Protein AF-A0A9E0WHS0-F1 (afdb_monomer_lite)

Radius of gyration: 28.03 Å; chains: 1; bounding box: 72×96×51 Å

Foldseek 3Di:
DDDDDDDDDDDDDDDDDDDDPDDPPPPPPPPPDPDPQDAVQDDDPLLVVLVVCVVVVVDADPVRANLNNLSSLLNHCLHLPCCSNPVRSLVNLLSCLVVVSDDLVSLVVLLVSLLCQLPDDDPVLGRNLVSLLSLLSSLLSCQVPNRDDPVSVVSNLVSLLVSLQPDPPPDAQDPRRGGNQNLLRSLSSLLSLLSHPSDDPVSLVSLVVSLCNVVPDPPDDDDRCSVVSSVNSVVSNVVVVD

Secondary structure (DSSP, 8-state):
----------PPP-------------------PPPP----SSSSHHHHHHHHHHHTTS---SSS-HHHHHHHHHTTTT-SSHHHIIIIIIHHHHHHHHTT-S-HHHHHHHHHHHHHHHHS--TTSSHHHHHHHHHHHHHHHHHHS----HHHHHHHHHHHHHHHHH------EETTTEE--HHHHHHHHHHHHHT-TTS-HHHHHHHHHHHHHHHT-SS----SSHHHHHHHHHHHHHHHT-

pLDDT: mean 87.89, std 18.86, range [35.16, 98.94]

Sequence (242 aa):
MRTLPKISTSSFACLPVLALLTGCAGLSSSHADPAPVADCLTPGPVQTRVLADKASGFTPTEARPAAQIARDLAGCLGARDPVIRDQVAYEGLTQLLRRQALTDNDMRALKDQFLIDLSGDDPDGVLRPFAALLLSEIIRADRVAPYLNDEDRNAILDAGIAYFKQLDDYRGFDPVDGWRHGIAHTADLFMQVSLNLAFDQKDHLKILDALALQITTTNHAYTHGEGERMARPVLFIARSGT

Structure (mmCIF, N/CA/C/O backbone):
data_AF-A0A9E0WHS0-F1
#
_entry.id   AF-A0A9E0WHS0-F1
#
loop_
_atom_site.group_PDB
_atom_site.id
_atom_site.type_symbol
_atom_site.label_atom_id
_atom_site.label_alt_id
_atom_site.label_comp_id
_atom_site.label_asym_id
_atom_site.label_entity_id
_atom_site.label_seq_id
_atom_site.pdbx_PDB_ins_code
_atom_site.Cartn_x
_atom_site.Cartn_y
_atom_site.Cartn_z
_atom_site.occupancy
_atom_site.B_iso_or_equiv
_atom_site.auth_seq_id
_atom_site.auth_comp_id
_atom_site.auth_asym_id
_atom_site.auth_atom_id
_atom_site.pdbx_PDB_model_num
ATOM 1 N N . MET A 1 1 ? 47.187 77.217 22.005 1.00 49.78 1 MET A N 1
ATOM 2 C CA . MET A 1 1 ? 48.348 77.586 21.165 1.00 49.78 1 MET A CA 1
ATOM 3 C C . MET A 1 1 ? 48.976 76.314 20.603 1.00 49.78 1 MET A C 1
ATOM 5 O O . MET A 1 1 ? 49.706 75.646 21.318 1.00 49.78 1 MET A O 1
ATOM 9 N N . ARG A 1 2 ? 48.635 75.939 19.367 1.00 42.69 2 ARG A N 1
ATOM 10 C CA . ARG A 1 2 ? 49.521 75.253 18.411 1.00 42.69 2 ARG A CA 1
ATOM 11 C C . ARG A 1 2 ? 48.800 75.180 17.067 1.00 42.69 2 ARG A C 1
ATOM 13 O O . ARG A 1 2 ? 47.641 74.801 16.975 1.00 42.69 2 ARG A O 1
ATOM 20 N N . THR A 1 3 ? 49.505 75.694 16.083 1.00 40.44 3 THR A N 1
ATOM 21 C CA . THR A 1 3 ? 49.132 76.052 14.720 1.00 40.44 3 THR A CA 1
ATOM 22 C C . THR A 1 3 ? 49.485 74.926 13.745 1.00 40.44 3 THR A C 1
ATOM 24 O O . THR A 1 3 ? 50.609 74.452 13.833 1.00 40.44 3 THR A O 1
ATOM 27 N N . LEU A 1 4 ? 48.551 74.618 12.822 1.00 43.69 4 LEU A N 1
ATOM 28 C CA . LEU A 1 4 ? 48.688 74.324 11.366 1.00 43.69 4 LEU A CA 1
ATOM 29 C C . LEU A 1 4 ? 49.669 73.205 10.896 1.00 43.69 4 LEU A C 1
ATOM 31 O O . LEU A 1 4 ? 50.727 73.052 11.492 1.00 43.69 4 LEU A O 1
ATOM 35 N N . PRO A 1 5 ? 49.386 72.450 9.797 1.00 52.88 5 PRO A N 1
ATOM 36 C CA . PRO A 1 5 ? 49.155 73.038 8.471 1.00 52.88 5 PRO A CA 1
ATOM 37 C C . PRO A 1 5 ? 48.119 72.378 7.537 1.00 52.88 5 PRO A C 1
ATOM 39 O O . PRO A 1 5 ? 47.502 71.355 7.812 1.00 52.88 5 PRO A O 1
ATOM 42 N N . LYS A 1 6 ? 47.937 73.097 6.422 1.00 42.78 6 LYS A N 1
ATOM 43 C CA . LYS A 1 6 ? 47.020 72.927 5.294 1.00 42.78 6 LYS A CA 1
ATOM 44 C C . LYS A 1 6 ? 47.502 71.883 4.269 1.00 42.78 6 LYS A C 1
ATOM 46 O O . LYS A 1 6 ? 48.678 71.857 3.937 1.00 42.78 6 LYS A O 1
ATOM 51 N N . ILE A 1 7 ? 46.519 71.146 3.742 1.00 47.56 7 ILE A N 1
ATOM 52 C CA . ILE A 1 7 ? 46.174 70.871 2.328 1.00 47.56 7 ILE A CA 1
ATOM 53 C C . ILE A 1 7 ? 47.320 70.540 1.351 1.00 47.56 7 ILE A C 1
ATOM 55 O O . ILE A 1 7 ? 48.124 71.400 1.006 1.00 47.56 7 ILE A O 1
ATOM 59 N N . SER A 1 8 ? 47.234 69.346 0.751 1.00 45.53 8 SER A N 1
ATOM 60 C CA . SER A 1 8 ? 47.700 69.079 -0.614 1.00 45.53 8 SER A CA 1
ATOM 61 C C . SER A 1 8 ? 46.547 68.500 -1.436 1.00 45.53 8 SER A C 1
ATOM 63 O O . SER A 1 8 ? 45.838 67.595 -0.999 1.00 45.53 8 SER A O 1
ATOM 65 N N . THR A 1 9 ? 46.335 69.097 -2.602 1.00 52.69 9 THR A N 1
ATOM 66 C CA . THR A 1 9 ? 45.332 68.778 -3.618 1.00 52.69 9 THR A CA 1
ATOM 67 C C . THR A 1 9 ? 45.744 67.559 -4.436 1.00 52.69 9 THR A C 1
ATOM 69 O O . THR A 1 9 ? 46.897 67.458 -4.851 1.00 52.69 9 THR A O 1
ATOM 72 N N . SER A 1 10 ? 44.804 66.681 -4.776 1.00 43.91 10 SER A N 1
ATOM 73 C CA . SER A 1 10 ? 44.981 65.739 -5.885 1.00 43.91 10 SER A CA 1
ATOM 74 C C . SER A 1 10 ? 43.652 65.522 -6.596 1.00 43.91 10 SER A C 1
ATOM 76 O O . SER A 1 10 ? 42.697 64.994 -6.032 1.00 43.91 10 SER A O 1
ATOM 78 N N . SER A 1 11 ? 43.613 66.008 -7.834 1.00 49.16 11 SER A N 1
ATOM 79 C CA . SER A 1 11 ? 42.559 65.803 -8.818 1.00 49.16 11 SER A CA 1
ATOM 80 C C . SER A 1 11 ? 42.367 64.313 -9.088 1.00 49.16 11 SER A C 1
ATOM 82 O O . SER A 1 11 ? 43.313 63.642 -9.493 1.00 49.16 11 SER A O 1
ATOM 84 N N . PHE A 1 12 ? 41.144 63.810 -8.927 1.00 45.81 12 PHE A N 1
ATOM 85 C CA . PHE A 1 12 ? 40.752 62.519 -9.483 1.00 45.81 12 PHE A CA 1
ATOM 86 C C . PHE A 1 12 ? 40.046 62.735 -10.817 1.00 45.81 12 PHE A C 1
ATOM 88 O O . PHE A 1 12 ? 39.058 63.461 -10.919 1.00 45.81 12 PHE A O 1
ATOM 95 N N . ALA A 1 13 ? 40.628 62.124 -11.845 1.00 45.81 13 ALA A N 1
ATOM 96 C CA . ALA A 1 13 ? 40.122 62.087 -13.199 1.00 45.81 13 ALA A CA 1
ATOM 97 C C . ALA A 1 13 ? 38.798 61.313 -13.270 1.00 45.81 13 ALA A C 1
ATOM 99 O O . ALA A 1 13 ? 38.628 60.261 -12.657 1.00 45.81 13 ALA A O 1
ATOM 100 N N . CYS A 1 14 ? 37.879 61.862 -14.057 1.00 42.28 14 CYS A N 1
ATOM 101 C CA . CYS A 1 14 ? 36.611 61.268 -14.442 1.00 42.28 14 CYS A CA 1
ATOM 102 C C . CYS A 1 14 ? 36.874 60.079 -15.387 1.00 42.28 14 CYS A C 1
ATOM 104 O O . CYS A 1 14 ? 37.378 60.282 -16.492 1.00 42.28 14 CYS A O 1
ATOM 106 N N . LEU A 1 15 ? 36.552 58.853 -14.962 1.00 42.50 15 LEU A N 1
ATOM 107 C CA . LEU A 1 15 ? 36.389 57.701 -15.855 1.00 42.50 15 LEU A CA 1
ATOM 108 C C . LEU A 1 15 ? 34.887 57.420 -16.027 1.00 42.50 15 LEU A C 1
ATOM 110 O O . LEU A 1 15 ? 34.164 57.398 -15.028 1.00 42.50 15 LEU A O 1
ATOM 114 N N . PRO A 1 16 ? 34.398 57.181 -17.256 1.00 46.38 16 PRO A N 1
ATOM 115 C CA . PRO A 1 16 ? 33.000 56.857 -17.484 1.00 46.38 16 PRO A CA 1
ATOM 116 C C . PRO A 1 16 ? 32.722 55.421 -17.023 1.00 46.38 16 PRO A C 1
ATOM 118 O O . PRO A 1 16 ? 33.322 54.464 -17.514 1.00 46.38 16 PRO A O 1
ATOM 121 N N . VAL A 1 17 ? 31.801 55.269 -16.071 1.00 44.62 17 VAL A N 1
ATOM 122 C CA . VAL A 1 17 ? 31.258 53.967 -15.671 1.00 44.62 17 VAL A CA 1
ATOM 123 C C . VAL A 1 17 ? 30.303 53.502 -16.767 1.00 44.62 17 VAL A C 1
ATOM 125 O O . VAL A 1 17 ? 29.227 54.064 -16.962 1.00 44.62 17 VAL A O 1
ATOM 128 N N . LEU A 1 18 ? 30.728 52.481 -17.507 1.00 44.94 18 LEU A N 1
ATOM 129 C CA . LEU A 1 18 ? 29.920 51.757 -18.477 1.00 44.94 18 LEU A CA 1
ATOM 130 C C . LEU A 1 18 ? 28.871 50.933 -17.710 1.00 44.94 18 LEU A C 1
ATOM 132 O O . LEU A 1 18 ? 29.207 49.966 -17.028 1.00 44.94 18 LEU A O 1
ATOM 136 N N . ALA A 1 19 ? 27.605 51.343 -17.778 1.00 45.91 19 ALA A N 1
ATOM 137 C CA . ALA A 1 19 ? 26.490 50.630 -17.165 1.00 45.91 19 ALA A CA 1
ATOM 138 C C . ALA A 1 19 ? 26.233 49.306 -17.907 1.00 45.91 19 ALA A C 1
ATOM 140 O O . ALA A 1 19 ? 25.617 49.278 -18.971 1.00 45.91 19 ALA A O 1
ATOM 141 N N . LEU A 1 20 ? 26.713 48.198 -17.340 1.00 43.66 20 LEU A N 1
ATOM 142 C CA . LEU A 1 20 ? 26.318 46.846 -17.729 1.00 43.66 20 LEU A CA 1
ATOM 143 C C . LEU A 1 20 ? 24.930 46.556 -17.145 1.00 43.66 20 LEU A C 1
ATOM 145 O O . LEU A 1 20 ? 24.792 46.217 -15.970 1.00 43.66 20 LEU A O 1
ATOM 149 N N . LEU A 1 21 ? 23.898 46.697 -17.980 1.00 47.66 21 LEU A N 1
ATOM 150 C CA . LEU A 1 21 ? 22.564 46.145 -17.743 1.00 47.66 21 LEU A CA 1
ATOM 151 C C . LEU A 1 21 ? 22.671 44.614 -17.709 1.00 47.66 21 LEU A C 1
ATOM 153 O O . LEU A 1 21 ? 22.606 43.939 -18.735 1.00 47.66 21 LEU A O 1
ATOM 157 N N . THR A 1 22 ? 22.876 44.065 -16.517 1.00 53.62 22 THR A N 1
ATOM 158 C CA . THR A 1 22 ? 22.736 42.635 -16.249 1.00 53.62 22 THR A CA 1
ATOM 159 C C . THR A 1 22 ? 21.246 42.324 -16.168 1.00 53.62 22 THR A C 1
ATOM 161 O O . THR A 1 22 ? 20.572 42.633 -15.189 1.00 53.62 22 THR A O 1
ATOM 164 N N . GLY A 1 23 ? 20.705 41.759 -17.247 1.00 44.62 23 GLY A N 1
ATOM 165 C CA . GLY A 1 23 ? 19.365 41.189 -17.243 1.00 44.62 23 GLY A CA 1
ATOM 166 C C . GLY A 1 23 ? 19.327 39.991 -16.300 1.00 44.62 23 GLY A C 1
ATOM 167 O O . GLY A 1 23 ? 19.969 38.976 -16.562 1.00 44.62 23 GLY A O 1
ATOM 168 N N . CYS A 1 24 ? 18.574 40.099 -15.207 1.00 45.62 24 CYS A N 1
ATOM 169 C CA . CYS A 1 24 ? 18.165 38.941 -14.424 1.00 45.62 24 CYS A CA 1
ATOM 170 C C . CYS A 1 24 ? 17.236 38.086 -15.293 1.00 45.62 24 CYS A C 1
ATOM 172 O O . CYS A 1 24 ? 16.036 38.344 -15.377 1.00 45.62 24 CYS A O 1
ATOM 174 N N . ALA A 1 25 ? 17.793 37.076 -15.960 1.00 46.88 25 ALA A N 1
ATOM 175 C CA . ALA A 1 25 ? 17.009 35.970 -16.478 1.00 46.88 25 ALA A CA 1
ATOM 176 C C . ALA A 1 25 ? 16.414 35.239 -15.268 1.00 46.88 25 ALA A C 1
ATOM 178 O O . ALA A 1 25 ? 17.114 34.522 -14.553 1.00 46.88 25 ALA A O 1
ATOM 179 N N . GLY A 1 26 ? 15.132 35.483 -14.998 1.00 42.91 26 GLY A N 1
ATOM 180 C CA . GLY A 1 26 ? 14.371 34.689 -14.048 1.00 42.91 26 GLY A CA 1
ATOM 181 C C . GLY A 1 26 ? 14.399 33.238 -14.511 1.00 42.91 26 GLY A C 1
ATOM 182 O O . GLY A 1 26 ? 13.828 32.907 -15.550 1.00 42.91 26 GLY A O 1
ATOM 183 N N . LEU A 1 27 ? 15.089 32.386 -13.754 1.00 42.81 27 LEU A N 1
ATOM 184 C CA . LEU A 1 27 ? 14.946 30.940 -13.842 1.00 42.81 27 LEU A CA 1
ATOM 185 C C . LEU A 1 27 ? 13.491 30.630 -13.498 1.00 42.81 27 LEU A C 1
ATOM 187 O O . LEU A 1 27 ? 13.103 30.560 -12.335 1.00 42.81 27 LEU A O 1
ATOM 191 N N . SER A 1 28 ? 12.668 30.524 -14.537 1.00 42.78 28 SER A N 1
ATOM 192 C CA . SER A 1 28 ? 11.340 29.950 -14.423 1.00 42.78 28 SER A CA 1
ATOM 193 C C . SER A 1 28 ? 11.555 28.474 -14.138 1.00 42.78 28 SER A C 1
ATOM 195 O O . SER A 1 28 ? 11.875 27.704 -15.041 1.00 42.78 28 SER A O 1
ATOM 197 N N . SER A 1 29 ? 11.457 28.095 -12.867 1.00 43.88 29 SER A N 1
ATOM 198 C CA . SER A 1 29 ? 11.344 26.702 -12.463 1.00 43.88 29 SER A CA 1
ATOM 199 C C . SER A 1 29 ? 10.082 26.151 -13.113 1.00 43.88 29 SER A C 1
ATOM 201 O O . SER A 1 29 ? 8.977 26.354 -12.604 1.00 43.88 29 SER A O 1
ATOM 203 N N . SER A 1 30 ? 10.234 25.498 -14.266 1.00 45.53 30 SER A N 1
ATOM 204 C CA . SER A 1 30 ? 9.186 24.659 -14.822 1.00 45.53 30 SER A CA 1
ATOM 205 C C . SER A 1 30 ? 8.940 23.557 -13.800 1.00 45.53 30 SER A C 1
ATOM 207 O O . SER A 1 30 ? 9.708 22.597 -13.714 1.00 45.53 30 SER A O 1
ATOM 209 N N . HIS A 1 31 ? 7.908 23.726 -12.980 1.00 46.53 31 HIS A N 1
ATOM 210 C CA . HIS A 1 31 ? 7.286 22.597 -12.319 1.00 46.53 31 HIS A CA 1
ATOM 211 C C . HIS A 1 31 ? 6.727 21.774 -13.471 1.00 46.53 31 HIS A C 1
ATOM 213 O O . HIS A 1 31 ? 5.749 22.168 -14.098 1.00 46.53 31 HIS A O 1
ATOM 219 N N . ALA A 1 32 ? 7.460 20.732 -13.861 1.00 42.69 32 ALA A N 1
ATOM 220 C CA . ALA A 1 32 ? 6.933 19.759 -14.789 1.00 42.69 32 ALA A CA 1
ATOM 221 C C . ALA A 1 32 ? 5.681 19.195 -14.122 1.00 42.69 32 ALA A C 1
ATOM 223 O O . ALA A 1 32 ? 5.779 18.612 -13.040 1.00 42.69 32 ALA A O 1
ATOM 224 N N . ASP A 1 33 ? 4.522 19.428 -14.734 1.00 35.16 33 ASP A N 1
ATOM 225 C CA . ASP A 1 33 ? 3.298 18.742 -14.349 1.00 35.16 33 ASP A CA 1
ATOM 226 C C . ASP A 1 33 ? 3.602 17.238 -14.280 1.00 35.16 33 ASP A C 1
ATOM 228 O O . ASP A 1 33 ? 4.333 16.726 -15.145 1.00 35.16 33 ASP A O 1
ATOM 232 N N . PRO A 1 34 ? 3.111 16.515 -13.257 1.00 43.25 34 PRO A N 1
ATOM 233 C CA . PRO A 1 34 ? 3.296 15.077 -13.208 1.00 43.25 34 PRO A CA 1
ATOM 234 C C . PRO A 1 34 ? 2.709 14.503 -14.496 1.00 43.25 34 PRO A C 1
ATOM 236 O O . PRO A 1 34 ? 1.530 14.690 -14.799 1.00 43.25 34 PRO A O 1
ATOM 239 N N . ALA A 1 35 ? 3.566 13.862 -15.295 1.00 43.03 35 ALA A N 1
ATOM 240 C CA . ALA A 1 35 ? 3.132 13.161 -16.490 1.00 43.03 35 ALA A CA 1
ATOM 241 C C . ALA A 1 35 ? 1.961 12.239 -16.111 1.00 43.03 35 ALA A C 1
ATOM 243 O O . ALA A 1 35 ? 2.020 11.631 -15.036 1.00 43.03 35 ALA A O 1
ATOM 244 N N . PRO A 1 36 ? 0.912 12.139 -16.950 1.00 48.75 36 PRO A N 1
ATOM 245 C CA . PRO A 1 36 ? -0.221 11.275 -16.657 1.00 48.75 36 PRO A CA 1
ATOM 246 C C . PRO A 1 36 ? 0.288 9.878 -16.309 1.00 48.75 36 PRO A C 1
ATOM 248 O O . PRO A 1 36 ? 1.185 9.360 -16.984 1.00 48.75 36 PRO A O 1
ATOM 251 N N . VAL A 1 37 ? -0.249 9.310 -15.226 1.00 53.16 37 VAL A N 1
ATOM 252 C CA . VAL A 1 37 ? 0.107 7.970 -14.759 1.00 53.16 37 VAL A CA 1
ATOM 253 C C . VAL A 1 37 ? -0.142 7.023 -15.923 1.00 53.16 37 VAL A C 1
ATOM 255 O O . VAL A 1 37 ? -1.266 6.875 -16.392 1.00 53.16 37 VAL A O 1
ATOM 258 N N . ALA A 1 38 ? 0.934 6.473 -16.472 1.00 59.31 38 ALA A N 1
ATOM 259 C CA . ALA A 1 38 ? 0.838 5.603 -17.623 1.00 59.31 38 ALA A CA 1
ATOM 260 C C . ALA A 1 38 ? 0.247 4.276 -17.134 1.00 59.31 38 ALA A C 1
ATOM 262 O O . ALA A 1 38 ? 0.890 3.598 -16.337 1.00 59.31 38 ALA A O 1
ATOM 263 N N . ASP A 1 39 ? -0.974 3.934 -17.548 1.00 68.06 39 ASP A N 1
ATOM 264 C CA . ASP A 1 39 ? -1.661 2.758 -17.016 1.00 68.06 39 ASP A CA 1
ATOM 265 C C . ASP A 1 39 ? -1.352 1.471 -17.807 1.00 68.06 39 ASP A C 1
ATOM 267 O O . ASP A 1 39 ? -1.017 1.500 -18.996 1.00 68.06 39 ASP A O 1
ATOM 271 N N . CYS A 1 40 ? -1.419 0.322 -17.128 1.00 83.44 40 CYS A N 1
ATOM 272 C CA . CYS A 1 40 ? -1.403 -1.002 -17.768 1.00 83.44 40 CYS A CA 1
ATOM 273 C C . CYS A 1 40 ? -2.812 -1.610 -17.871 1.00 83.44 40 CYS A C 1
ATOM 275 O O . CYS A 1 40 ? -2.956 -2.836 -17.813 1.00 83.44 40 CYS A O 1
ATOM 277 N N . LEU A 1 41 ? -3.867 -0.799 -18.014 1.00 76.69 41 LEU A N 1
ATOM 278 C CA . LEU A 1 41 ? -5.220 -1.347 -18.183 1.00 76.69 41 LEU A CA 1
ATOM 279 C C . LEU A 1 41 ? -5.374 -2.057 -19.534 1.00 76.69 41 LEU A C 1
ATOM 281 O O . LEU A 1 41 ? -6.213 -2.945 -19.683 1.00 76.69 41 LEU A O 1
ATOM 285 N N . THR A 1 42 ? -4.532 -1.705 -20.510 1.00 79.69 42 THR A N 1
ATOM 286 C CA . THR A 1 42 ? -4.459 -2.368 -21.816 1.00 79.69 42 THR A CA 1
ATOM 287 C C . THR A 1 42 ? -3.011 -2.675 -22.218 1.00 79.69 42 THR A C 1
ATOM 289 O O . THR A 1 42 ? -2.084 -1.992 -21.766 1.00 79.69 42 THR A O 1
ATOM 292 N N . PRO A 1 43 ? -2.774 -3.693 -23.072 1.00 83.62 43 PRO A N 1
ATOM 293 C CA . PRO A 1 43 ? -1.444 -3.953 -23.602 1.00 83.62 43 PRO A CA 1
ATOM 294 C C . PRO A 1 43 ? -0.874 -2.757 -24.363 1.00 83.62 43 PRO A C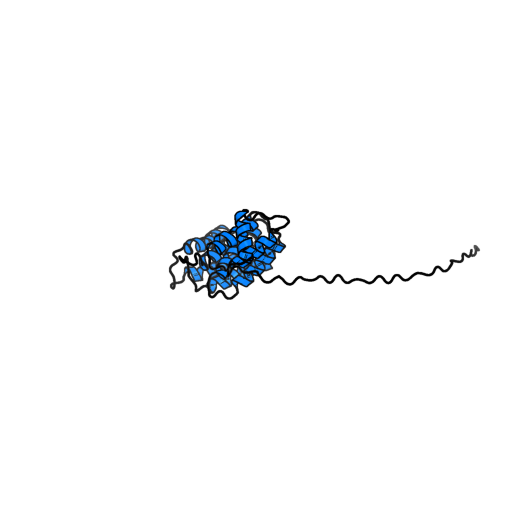 1
ATOM 296 O O . PRO A 1 43 ? -1.525 -2.188 -25.238 1.00 83.62 43 PRO A O 1
ATOM 299 N N . GLY A 1 44 ? 0.373 -2.397 -24.062 1.00 87.69 44 GLY A N 1
ATOM 300 C CA . GLY A 1 44 ? 0.995 -1.220 -24.654 1.00 87.69 44 GLY A CA 1
ATOM 301 C C . GLY A 1 44 ? 2.466 -1.028 -24.285 1.00 87.69 44 GLY A C 1
ATOM 302 O O . GLY A 1 44 ? 3.101 -1.912 -23.694 1.00 87.69 44 GLY A O 1
ATOM 303 N N . PRO A 1 45 ? 3.037 0.143 -24.625 1.00 89.19 45 PRO A N 1
ATOM 304 C CA . PRO A 1 45 ? 4.445 0.434 -24.375 1.00 89.19 45 PRO A CA 1
ATOM 305 C C . PRO A 1 45 ? 4.825 0.364 -22.892 1.00 89.19 45 PRO A C 1
ATOM 307 O O . PRO A 1 45 ? 5.931 -0.064 -22.579 1.00 89.19 45 PRO A O 1
ATOM 310 N N . VAL A 1 46 ? 3.924 0.761 -21.984 1.00 90.12 46 VAL A N 1
ATOM 311 C CA . VAL A 1 46 ? 4.147 0.678 -20.528 1.00 90.12 46 VAL A CA 1
ATOM 312 C C . VAL A 1 46 ? 4.280 -0.779 -20.102 1.00 90.12 46 VAL A C 1
ATOM 314 O O . VAL A 1 46 ? 5.306 -1.152 -19.540 1.00 90.12 46 VAL A O 1
ATOM 317 N N . GLN A 1 47 ? 3.306 -1.617 -20.473 1.00 91.81 47 GLN A N 1
ATOM 318 C CA . GLN A 1 47 ? 3.316 -3.050 -20.177 1.00 91.81 47 GLN A CA 1
ATOM 319 C C . GLN A 1 47 ? 4.592 -3.731 -20.702 1.00 91.81 47 GLN A C 1
ATOM 321 O O . GLN A 1 47 ? 5.224 -4.515 -19.999 1.00 91.81 47 GLN A O 1
ATOM 326 N N . THR A 1 48 ? 5.024 -3.373 -21.915 1.00 94.12 48 THR A N 1
ATOM 327 C CA . THR A 1 48 ? 6.269 -3.892 -22.508 1.00 94.12 48 THR A CA 1
ATOM 328 C C . THR A 1 48 ? 7.496 -3.516 -21.672 1.00 94.12 48 THR A C 1
ATOM 330 O O . THR A 1 48 ? 8.357 -4.363 -21.432 1.00 94.12 48 THR A O 1
ATOM 333 N N . ARG A 1 49 ? 7.575 -2.264 -21.196 1.00 95.12 49 ARG A N 1
ATOM 334 C CA . ARG A 1 49 ? 8.681 -1.811 -20.338 1.00 95.12 49 ARG A CA 1
ATOM 335 C C . ARG A 1 49 ? 8.697 -2.540 -19.000 1.00 95.12 49 ARG A C 1
ATOM 337 O O . ARG A 1 49 ? 9.743 -3.058 -18.636 1.00 95.12 49 ARG A O 1
ATOM 344 N N . VAL A 1 50 ? 7.564 -2.644 -18.305 1.00 96.50 50 VAL A N 1
ATOM 345 C CA . VAL A 1 50 ? 7.530 -3.290 -16.979 1.00 96.50 50 VAL A CA 1
ATOM 346 C C . VAL A 1 50 ? 7.809 -4.795 -17.049 1.00 96.50 50 VAL A C 1
ATOM 348 O O . VAL A 1 50 ? 8.420 -5.356 -16.142 1.00 96.50 50 VAL A O 1
ATOM 351 N N . LEU A 1 51 ? 7.449 -5.455 -18.155 1.00 97.19 51 LEU A N 1
ATOM 352 C CA . LEU A 1 51 ? 7.840 -6.844 -18.413 1.00 97.19 51 LEU A CA 1
ATOM 353 C C . LEU A 1 51 ? 9.353 -6.983 -18.640 1.00 97.19 51 LEU A C 1
ATOM 355 O O . LEU A 1 51 ? 9.962 -7.928 -18.137 1.00 97.19 51 LEU A O 1
ATOM 359 N N . ALA A 1 52 ? 9.978 -6.036 -19.345 1.00 97.50 52 ALA A N 1
ATOM 360 C CA . ALA A 1 52 ? 11.434 -5.985 -19.475 1.00 97.50 52 ALA A CA 1
ATOM 361 C C . ALA A 1 52 ? 12.119 -5.674 -18.129 1.00 97.50 52 ALA A C 1
ATOM 363 O O . ALA A 1 52 ? 13.138 -6.288 -17.796 1.00 97.50 52 ALA A O 1
ATOM 364 N N . ASP A 1 53 ? 11.527 -4.794 -17.314 1.00 98.00 53 ASP A N 1
ATOM 365 C CA . ASP A 1 53 ? 11.997 -4.516 -15.956 1.00 98.00 53 ASP A CA 1
ATOM 366 C C . ASP A 1 53 ? 11.948 -5.804 -15.110 1.00 98.00 53 ASP A C 1
ATOM 368 O O . ASP A 1 53 ? 12.948 -6.151 -14.482 1.00 98.00 53 ASP A O 1
ATOM 372 N N . LYS A 1 54 ? 10.867 -6.598 -15.179 1.00 98.25 54 LYS A N 1
ATOM 373 C CA . LYS A 1 54 ? 10.797 -7.923 -14.529 1.00 98.25 54 LYS A CA 1
ATOM 374 C C . LYS A 1 54 ? 11.876 -8.881 -15.034 1.00 98.25 54 LYS A C 1
ATOM 376 O O . LYS A 1 54 ? 12.554 -9.513 -14.226 1.00 98.25 54 LYS A O 1
ATOM 381 N N . ALA A 1 55 ? 12.067 -8.980 -16.350 1.00 98.12 55 ALA A N 1
ATOM 382 C CA . ALA A 1 55 ? 13.076 -9.861 -16.945 1.00 98.12 55 ALA A CA 1
ATOM 383 C C . ALA A 1 55 ? 14.513 -9.514 -16.507 1.00 98.12 55 ALA A C 1
ATOM 385 O O . ALA A 1 55 ? 15.371 -10.393 -16.461 1.00 98.12 55 ALA A O 1
ATOM 386 N N . SER A 1 56 ? 14.769 -8.254 -16.143 1.00 97.38 56 SER A N 1
ATOM 387 C CA . SER A 1 56 ? 16.057 -7.790 -15.602 1.00 97.38 56 SER A CA 1
ATOM 388 C C . SER A 1 56 ? 16.154 -7.836 -14.065 1.00 97.38 56 SER A C 1
ATOM 390 O O . SER A 1 56 ? 17.121 -7.328 -1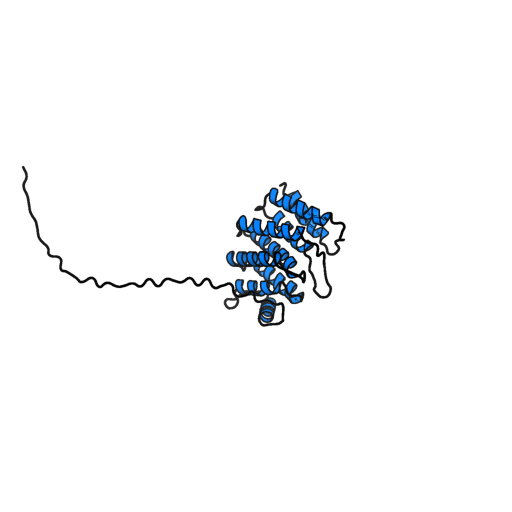3.489 1.00 97.38 56 SER A O 1
ATOM 392 N N . GLY A 1 57 ? 15.168 -8.419 -13.372 1.00 97.88 57 GLY A N 1
ATOM 393 C CA . GLY A 1 57 ? 15.129 -8.463 -11.904 1.00 97.88 57 GLY A CA 1
ATOM 394 C C . GLY A 1 57 ? 14.890 -7.094 -11.257 1.00 97.88 57 GLY A C 1
ATOM 395 O O . GLY A 1 57 ? 15.376 -6.827 -10.149 1.00 97.88 57 GLY A O 1
ATOM 396 N N . PHE A 1 58 ? 14.182 -6.210 -11.967 1.00 98.12 58 PHE A N 1
ATOM 397 C CA . PHE A 1 58 ? 13.897 -4.828 -11.579 1.00 98.12 58 PHE A CA 1
ATOM 398 C C . PHE A 1 58 ? 15.172 -4.037 -11.253 1.00 98.12 58 PHE A C 1
ATOM 400 O O . PHE A 1 58 ? 15.221 -3.288 -10.278 1.00 98.12 58 PHE A O 1
ATOM 407 N N . THR A 1 59 ? 16.244 -4.263 -12.016 1.00 97.88 59 THR A N 1
ATOM 408 C CA . THR A 1 59 ? 17.563 -3.667 -11.761 1.00 97.88 59 THR A CA 1
ATOM 409 C C . THR A 1 59 ? 17.661 -2.289 -12.421 1.00 97.88 59 THR A C 1
ATOM 411 O O . THR A 1 59 ? 17.655 -2.215 -13.650 1.00 97.88 59 THR A O 1
ATOM 414 N N . PRO A 1 60 ? 17.775 -1.191 -11.649 1.00 97.62 60 PRO A N 1
ATOM 415 C CA . PRO A 1 60 ? 17.912 0.144 -12.219 1.00 97.62 60 PRO A CA 1
ATOM 416 C C . PRO A 1 60 ? 19.212 0.309 -13.012 1.00 97.62 60 PRO A C 1
ATOM 418 O O . PRO A 1 60 ? 20.250 -0.243 -12.649 1.00 97.62 60 PRO A O 1
ATOM 421 N N . THR A 1 61 ? 19.167 1.132 -14.056 1.00 97.56 61 THR A N 1
ATOM 422 C CA . THR A 1 61 ? 20.343 1.558 -14.835 1.00 97.56 61 THR A CA 1
ATOM 423 C C . THR A 1 61 ? 20.319 3.073 -15.026 1.00 97.56 61 THR A C 1
ATOM 425 O O . THR A 1 61 ? 19.310 3.715 -14.738 1.00 97.56 61 THR A O 1
ATOM 428 N N . GLU A 1 62 ? 21.393 3.664 -15.556 1.00 95.19 62 GLU A N 1
ATOM 429 C CA . GLU A 1 62 ? 21.410 5.100 -15.882 1.00 95.19 62 GLU A CA 1
ATOM 430 C C . GLU A 1 62 ? 20.299 5.484 -16.874 1.00 95.19 62 GLU A C 1
ATOM 432 O O . GLU A 1 62 ? 19.626 6.496 -16.697 1.00 95.19 62 GLU A O 1
ATOM 437 N N . ALA A 1 63 ? 20.056 4.644 -17.887 1.00 96.56 63 ALA A N 1
ATOM 438 C CA . ALA A 1 63 ? 19.007 4.860 -18.885 1.00 96.56 63 ALA A CA 1
ATOM 439 C C . ALA A 1 63 ? 17.597 4.512 -18.375 1.00 96.56 63 ALA A C 1
ATOM 441 O O . ALA A 1 63 ? 16.602 4.922 -18.973 1.00 96.56 63 ALA A O 1
ATOM 442 N N . ARG A 1 64 ? 17.504 3.744 -17.284 1.00 96.50 64 ARG A N 1
ATOM 443 C CA . ARG A 1 64 ? 16.249 3.288 -16.679 1.00 96.50 64 ARG A CA 1
ATOM 444 C C . ARG A 1 64 ? 16.323 3.416 -15.149 1.00 96.50 64 ARG A C 1
ATOM 446 O O . ARG A 1 64 ? 16.525 2.411 -14.461 1.00 96.50 64 ARG A O 1
ATOM 453 N N . PRO A 1 65 ? 16.201 4.642 -14.603 1.00 98.12 65 PRO A N 1
ATOM 454 C CA . PRO A 1 65 ? 16.347 4.882 -13.169 1.00 98.12 65 PRO A CA 1
ATOM 455 C C . PRO A 1 65 ? 15.236 4.224 -12.346 1.00 98.12 65 PRO A C 1
ATOM 457 O O . PRO A 1 65 ? 14.104 4.084 -12.815 1.00 98.12 65 PRO A O 1
ATOM 460 N N . ALA A 1 66 ? 15.529 3.911 -11.080 1.00 98.31 66 ALA A N 1
ATOM 461 C CA . ALA A 1 66 ? 14.594 3.250 -10.163 1.00 98.31 66 ALA A CA 1
ATOM 462 C C . ALA A 1 66 ? 13.260 4.000 -10.042 1.00 98.31 66 ALA A C 1
ATOM 464 O O . ALA A 1 66 ? 12.200 3.385 -10.091 1.00 98.31 66 ALA A O 1
ATOM 465 N N . ALA A 1 67 ? 13.315 5.332 -9.974 1.00 97.81 67 ALA A N 1
ATOM 466 C CA . ALA A 1 67 ? 12.140 6.194 -9.933 1.00 97.81 67 ALA A CA 1
ATOM 467 C C . ALA A 1 67 ? 11.221 6.008 -11.153 1.00 97.81 67 ALA A C 1
ATOM 469 O O . ALA A 1 67 ? 10.000 6.046 -11.030 1.00 97.81 67 ALA A O 1
ATOM 470 N N . GLN A 1 68 ? 11.791 5.795 -12.344 1.00 96.88 68 GLN A N 1
ATOM 471 C CA . GLN A 1 68 ? 11.001 5.594 -13.556 1.00 96.88 68 GLN A CA 1
ATOM 472 C C . GLN A 1 68 ? 10.404 4.185 -13.621 1.00 96.88 68 GLN A C 1
ATOM 474 O O . GLN A 1 68 ? 9.256 4.046 -14.035 1.00 96.88 68 GLN A O 1
ATOM 479 N N . ILE A 1 69 ? 11.154 3.170 -13.174 1.00 98.25 69 ILE A N 1
ATOM 480 C CA . ILE A 1 69 ? 10.631 1.807 -13.005 1.00 98.25 69 ILE A CA 1
ATOM 481 C C . ILE A 1 69 ? 9.446 1.843 -12.036 1.00 98.25 69 ILE A C 1
ATOM 483 O O . ILE A 1 69 ? 8.362 1.395 -12.384 1.00 98.25 69 ILE A O 1
ATOM 487 N N . ALA A 1 70 ? 9.617 2.442 -10.856 1.00 98.31 70 ALA A N 1
ATOM 488 C CA . ALA A 1 70 ? 8.570 2.509 -9.844 1.00 98.31 70 ALA A CA 1
ATOM 489 C C . ALA A 1 70 ? 7.304 3.227 -10.334 1.00 98.31 70 ALA A C 1
ATOM 491 O O . ALA A 1 70 ? 6.208 2.730 -10.100 1.00 98.31 70 ALA A O 1
ATOM 492 N N . ARG A 1 71 ? 7.435 4.351 -11.054 1.00 96.88 71 ARG A N 1
ATOM 493 C CA . ARG A 1 71 ? 6.271 5.049 -11.628 1.00 96.88 71 ARG A CA 1
ATOM 494 C C . ARG A 1 71 ? 5.523 4.208 -12.660 1.00 96.88 71 ARG A C 1
ATOM 496 O O . ARG A 1 71 ? 4.301 4.142 -12.595 1.00 96.88 71 ARG A O 1
ATOM 503 N N . ASP A 1 72 ? 6.239 3.561 -13.583 1.00 96.31 72 ASP A N 1
ATOM 504 C CA . ASP A 1 72 ? 5.599 2.687 -14.574 1.00 96.31 72 ASP A CA 1
ATOM 505 C C . ASP A 1 72 ? 4.932 1.479 -13.882 1.00 96.31 72 ASP A C 1
ATOM 507 O O . ASP A 1 72 ? 3.818 1.119 -14.237 1.00 96.31 72 ASP A O 1
ATOM 511 N N . LEU A 1 73 ? 5.558 0.884 -12.855 1.00 97.88 73 LEU A N 1
ATOM 512 C CA . LEU A 1 73 ? 4.957 -0.212 -12.083 1.00 97.88 73 LEU A CA 1
ATOM 513 C C . LEU A 1 73 ? 3.708 0.231 -11.305 1.00 97.88 73 LEU A C 1
ATOM 515 O O . LEU A 1 73 ? 2.728 -0.509 -11.280 1.00 97.88 73 LEU A O 1
ATOM 519 N N . ALA A 1 74 ? 3.717 1.423 -10.700 1.00 96.81 74 ALA A N 1
ATOM 520 C CA . ALA A 1 74 ? 2.566 1.965 -9.974 1.00 96.81 74 ALA A CA 1
ATOM 521 C C . ALA A 1 74 ? 1.336 2.111 -10.884 1.00 96.81 74 ALA A C 1
ATOM 523 O O . ALA A 1 74 ? 0.243 1.701 -10.501 1.00 96.81 74 ALA A O 1
ATOM 524 N N . GLY A 1 75 ? 1.522 2.564 -12.129 1.00 94.19 75 GLY A N 1
ATOM 525 C CA . GLY A 1 75 ? 0.441 2.626 -13.120 1.00 94.19 75 GLY A CA 1
ATOM 526 C C . GLY A 1 75 ? -0.117 1.260 -13.549 1.00 94.19 75 GLY A C 1
ATOM 527 O O . GLY A 1 75 ? -1.181 1.174 -14.160 1.00 94.19 75 GLY A O 1
ATOM 528 N N . CYS A 1 76 ? 0.558 0.166 -13.198 1.00 95.81 76 CYS A N 1
ATOM 529 C CA . CYS A 1 76 ? 0.140 -1.193 -13.535 1.00 95.81 76 CYS A CA 1
ATOM 530 C C . CYS A 1 76 ? -0.507 -1.940 -12.361 1.00 95.81 76 CYS A C 1
ATOM 532 O O . CYS A 1 76 ? -0.884 -3.103 -12.504 1.00 95.81 76 CYS A O 1
ATOM 534 N N . LEU A 1 77 ? -0.680 -1.271 -11.217 1.00 94.00 77 LEU A N 1
ATOM 535 C CA . LEU A 1 77 ? -1.226 -1.861 -9.998 1.00 94.00 77 LEU A CA 1
ATOM 536 C C . LEU A 1 77 ? -2.744 -2.125 -10.071 1.00 94.00 77 LEU A C 1
ATOM 538 O O . LEU A 1 77 ? -3.255 -2.999 -9.380 1.00 94.00 77 LEU A O 1
ATOM 542 N N . GLY A 1 78 ? -3.458 -1.416 -10.948 1.00 92.62 78 GLY A N 1
ATOM 543 C CA . GLY A 1 78 ? -4.881 -1.643 -11.230 1.00 92.62 78 GLY A CA 1
ATOM 544 C C . GLY A 1 78 ? -5.155 -2.661 -12.343 1.00 92.62 78 GLY A C 1
ATOM 545 O O . GLY A 1 78 ? -6.303 -2.821 -12.750 1.00 92.62 78 GLY A O 1
ATOM 546 N N . ALA A 1 79 ? -4.130 -3.327 -12.890 1.00 92.69 79 ALA A N 1
ATOM 547 C CA . ALA A 1 79 ? -4.320 -4.261 -13.997 1.00 92.69 79 ALA A CA 1
ATOM 548 C C . ALA A 1 79 ? -5.189 -5.466 -13.581 1.00 92.69 79 ALA A C 1
ATOM 550 O O . ALA A 1 79 ? -4.982 -6.082 -12.532 1.00 92.69 79 ALA A O 1
ATOM 551 N N . ARG A 1 80 ? -6.143 -5.845 -14.443 1.00 88.00 80 ARG A N 1
ATOM 552 C CA . ARG A 1 80 ? -6.968 -7.050 -14.239 1.00 88.00 80 ARG A CA 1
ATOM 553 C C . ARG A 1 80 ? -6.163 -8.338 -14.358 1.00 88.00 80 ARG A C 1
ATOM 555 O O . ARG A 1 80 ? -6.449 -9.290 -13.646 1.00 88.00 80 ARG A O 1
ATOM 562 N N . ASP A 1 81 ? -5.147 -8.350 -15.221 1.00 92.12 81 ASP A N 1
ATOM 563 C CA . ASP A 1 81 ? -4.240 -9.486 -15.363 1.00 92.12 81 ASP A CA 1
ATOM 564 C C . ASP A 1 81 ? -3.387 -9.651 -14.085 1.00 92.12 81 ASP A C 1
ATOM 566 O O . ASP A 1 81 ? -2.512 -8.811 -13.824 1.00 92.12 81 ASP A O 1
ATOM 570 N N . PRO A 1 82 ? -3.584 -10.731 -13.300 1.00 94.56 82 PRO A N 1
ATOM 571 C CA . PRO A 1 82 ? -2.842 -10.955 -12.061 1.00 94.56 82 PRO A CA 1
ATOM 572 C C . PRO A 1 82 ? -1.340 -11.166 -12.290 1.00 94.56 82 PRO A C 1
ATOM 574 O O . PRO A 1 82 ? -0.544 -10.946 -11.378 1.00 94.56 82 PRO A O 1
ATOM 577 N N . VAL A 1 83 ? -0.903 -11.558 -13.492 1.00 94.81 83 VAL A N 1
ATOM 578 C CA . VAL A 1 83 ? 0.532 -11.655 -13.802 1.00 94.81 83 VAL A CA 1
ATOM 579 C C . VAL A 1 83 ? 1.162 -10.266 -13.819 1.00 94.81 83 VAL A C 1
ATOM 581 O O . VAL A 1 83 ? 2.239 -10.074 -13.252 1.00 94.81 83 VAL A O 1
ATOM 584 N N . ILE A 1 84 ? 0.489 -9.296 -14.437 1.00 96.06 84 ILE A N 1
ATOM 585 C CA . ILE A 1 84 ? 0.962 -7.911 -14.516 1.00 96.06 84 ILE A CA 1
ATOM 586 C C . ILE A 1 84 ? 0.849 -7.231 -13.159 1.00 96.06 84 ILE A C 1
ATOM 588 O O . ILE A 1 84 ? 1.795 -6.593 -12.702 1.00 96.06 84 ILE A O 1
ATOM 592 N N . ARG A 1 85 ? -0.283 -7.384 -12.484 1.00 96.12 85 ARG A N 1
ATOM 593 C CA . ARG A 1 85 ? -0.501 -6.729 -11.199 1.00 96.12 85 ARG A CA 1
ATOM 594 C C . ARG A 1 85 ? 0.374 -7.316 -10.093 1.00 96.12 85 ARG A C 1
ATOM 596 O O . ARG A 1 85 ? 1.138 -6.591 -9.461 1.00 96.12 85 ARG A O 1
ATOM 603 N N . ASP A 1 86 ? 0.301 -8.621 -9.865 1.00 97.56 86 ASP A N 1
ATOM 604 C CA . ASP A 1 86 ? 0.885 -9.228 -8.667 1.00 97.56 86 ASP A CA 1
ATOM 605 C C . ASP A 1 86 ? 2.378 -9.487 -8.879 1.00 97.56 86 ASP A C 1
ATOM 607 O O . ASP A 1 86 ? 3.215 -9.129 -8.051 1.00 97.56 86 ASP A O 1
ATOM 611 N N . GLN A 1 87 ? 2.718 -10.098 -10.015 1.00 97.38 87 GLN A N 1
ATOM 612 C CA . GLN A 1 87 ? 4.070 -10.593 -10.264 1.00 97.38 87 GLN A CA 1
ATOM 613 C C . GLN A 1 87 ? 4.962 -9.597 -11.015 1.00 97.38 87 GLN A C 1
ATOM 615 O O . GLN A 1 87 ? 6.132 -9.894 -11.246 1.00 97.38 87 GLN A O 1
ATOM 620 N N . VAL A 1 88 ? 4.429 -8.468 -11.491 1.00 98.12 88 VAL A N 1
ATOM 621 C CA . VAL A 1 88 ? 5.233 -7.404 -12.112 1.00 98.12 88 VAL A CA 1
ATOM 622 C C . VAL A 1 88 ? 5.137 -6.146 -11.261 1.00 98.12 88 VAL A C 1
ATOM 624 O O . VAL A 1 88 ? 6.135 -5.772 -10.651 1.00 98.12 88 VAL A O 1
ATOM 627 N N . ALA A 1 89 ? 3.957 -5.526 -11.173 1.00 98.06 89 ALA A N 1
ATOM 628 C CA . ALA A 1 89 ? 3.768 -4.251 -10.485 1.00 98.06 89 ALA A CA 1
ATOM 629 C C . ALA A 1 89 ? 4.061 -4.355 -8.982 1.00 98.06 89 ALA A C 1
ATOM 631 O O . ALA A 1 89 ? 5.010 -3.734 -8.494 1.00 98.06 89 ALA A O 1
ATOM 632 N N . TYR A 1 90 ? 3.296 -5.174 -8.255 1.00 98.56 90 TYR A N 1
ATOM 633 C CA . TYR A 1 90 ? 3.456 -5.328 -6.810 1.00 98.56 90 TYR A CA 1
ATOM 634 C C . TYR A 1 90 ? 4.824 -5.907 -6.438 1.00 98.56 90 TYR A C 1
ATOM 636 O O . TYR A 1 90 ? 5.518 -5.349 -5.580 1.00 98.56 90 TYR A O 1
ATOM 644 N N . GLU A 1 91 ? 5.234 -6.996 -7.096 1.00 98.69 91 GLU A N 1
ATOM 645 C CA . GLU A 1 91 ? 6.539 -7.616 -6.862 1.00 98.69 91 GLU A CA 1
ATOM 646 C C . GLU A 1 91 ? 7.682 -6.615 -7.086 1.00 98.69 91 GLU A C 1
ATOM 648 O O . GLU A 1 91 ? 8.536 -6.449 -6.212 1.00 98.69 91 GLU A O 1
ATOM 653 N N . GLY A 1 92 ? 7.682 -5.904 -8.215 1.00 98.75 92 GLY A N 1
ATOM 654 C CA . GLY A 1 92 ? 8.734 -4.955 -8.562 1.00 98.75 92 GLY A CA 1
ATOM 655 C C . GLY A 1 92 ? 8.811 -3.776 -7.595 1.00 98.75 92 GLY A C 1
ATOM 656 O O . GLY A 1 92 ? 9.897 -3.460 -7.105 1.00 98.75 92 GLY A O 1
ATOM 657 N N . LEU A 1 93 ? 7.671 -3.169 -7.245 1.00 98.81 93 LEU A N 1
ATOM 658 C CA . LEU A 1 93 ? 7.618 -2.083 -6.257 1.00 98.81 93 LEU A CA 1
ATOM 659 C C . LEU A 1 93 ? 8.144 -2.547 -4.895 1.00 98.81 93 LEU A C 1
ATOM 661 O O . LEU A 1 93 ? 8.986 -1.881 -4.289 1.00 98.81 93 LEU A O 1
ATOM 665 N N . THR A 1 94 ? 7.721 -3.732 -4.452 1.00 98.81 94 THR A N 1
ATOM 666 C CA . THR A 1 94 ? 8.196 -4.343 -3.206 1.00 98.81 94 THR A CA 1
ATOM 667 C C . THR A 1 94 ? 9.706 -4.571 -3.241 1.00 98.81 94 THR A C 1
ATOM 669 O O . THR A 1 94 ? 10.407 -4.260 -2.274 1.00 98.81 94 THR A O 1
ATOM 672 N N . GLN A 1 95 ? 10.241 -5.080 -4.353 1.00 98.75 95 GLN A N 1
ATOM 673 C CA . GLN A 1 95 ? 11.676 -5.304 -4.505 1.00 98.75 95 GLN A CA 1
ATOM 674 C C . GLN A 1 95 ? 12.478 -3.997 -4.491 1.00 98.75 95 GLN A C 1
ATOM 676 O O . GLN A 1 95 ? 13.521 -3.958 -3.836 1.00 98.75 95 GLN A O 1
ATOM 681 N N . LEU A 1 96 ? 12.008 -2.944 -5.170 1.00 98.81 96 LEU A N 1
ATOM 682 C CA . LEU A 1 96 ? 12.657 -1.628 -5.186 1.00 98.81 96 LEU A CA 1
ATOM 683 C C . LEU A 1 96 ? 12.686 -0.991 -3.789 1.00 98.81 96 LEU A C 1
ATOM 685 O O . LEU A 1 96 ? 13.738 -0.508 -3.361 1.00 98.81 96 LEU A O 1
ATOM 689 N N . LEU A 1 97 ? 11.571 -1.060 -3.053 1.00 98.69 97 LEU A N 1
ATOM 690 C CA . LEU A 1 97 ? 11.476 -0.573 -1.672 1.00 98.69 97 LEU A CA 1
ATOM 691 C C . LEU A 1 97 ? 12.381 -1.372 -0.724 1.00 98.69 97 LEU A C 1
ATOM 693 O O . LEU A 1 97 ? 13.081 -0.801 0.110 1.00 98.69 97 LEU A O 1
ATOM 697 N N . ARG A 1 98 ? 12.405 -2.705 -0.841 1.00 98.12 98 ARG A N 1
ATOM 698 C CA . ARG A 1 98 ? 13.204 -3.578 0.042 1.00 98.12 98 ARG A CA 1
ATOM 699 C C . ARG A 1 98 ? 14.706 -3.465 -0.182 1.00 98.12 98 ARG A C 1
ATOM 701 O O . ARG A 1 98 ? 15.452 -3.615 0.780 1.00 98.12 98 ARG A O 1
ATOM 708 N N . ARG A 1 99 ? 15.147 -3.184 -1.411 1.00 97.56 99 ARG A N 1
ATOM 709 C CA . ARG A 1 99 ? 16.566 -2.942 -1.726 1.00 97.56 99 ARG A CA 1
ATOM 710 C C . ARG A 1 99 ? 16.994 -1.480 -1.545 1.00 97.56 99 ARG A C 1
ATOM 712 O O . ARG A 1 99 ? 18.121 -1.153 -1.892 1.00 97.56 99 ARG A O 1
ATOM 719 N N . GLN A 1 100 ? 16.096 -0.617 -1.052 1.00 98.12 100 GLN A N 1
ATOM 720 C CA . GLN A 1 100 ? 16.332 0.819 -0.857 1.00 98.12 100 GLN A CA 1
ATOM 721 C C . GLN A 1 100 ? 16.826 1.521 -2.138 1.00 98.12 100 GLN A C 1
ATOM 723 O O . GLN A 1 100 ? 17.708 2.373 -2.097 1.00 98.12 100 GLN A O 1
ATOM 728 N N . ALA A 1 101 ? 16.269 1.147 -3.298 1.00 98.38 101 ALA A N 1
ATOM 729 C CA . ALA A 1 101 ? 16.648 1.729 -4.593 1.00 98.38 101 ALA A CA 1
ATOM 730 C C . ALA A 1 101 ? 15.986 3.088 -4.882 1.00 98.38 101 ALA A C 1
ATOM 732 O O . ALA A 1 101 ? 16.314 3.722 -5.883 1.00 98.38 101 ALA A O 1
ATOM 733 N N . LEU A 1 102 ? 15.026 3.504 -4.056 1.00 98.56 102 LEU A N 1
ATOM 734 C CA . LEU A 1 102 ? 14.252 4.730 -4.224 1.00 98.56 102 LEU A CA 1
ATOM 735 C C . LEU A 1 102 ? 14.713 5.792 -3.231 1.00 98.56 102 LEU A C 1
ATOM 737 O O . LEU A 1 102 ? 15.061 5.472 -2.096 1.00 98.56 102 LEU A O 1
ATOM 741 N N . THR A 1 103 ? 14.686 7.054 -3.657 1.00 98.62 103 THR A N 1
ATOM 742 C CA . THR A 1 103 ? 14.918 8.181 -2.749 1.00 98.62 103 THR A CA 1
ATOM 743 C C . THR A 1 103 ? 13.678 8.456 -1.900 1.00 98.62 103 THR A C 1
ATOM 745 O O . THR A 1 103 ? 12.565 8.076 -2.265 1.00 98.62 103 THR A O 1
ATOM 748 N N . ASP A 1 104 ? 13.838 9.198 -0.805 1.00 98.62 104 ASP A N 1
ATOM 749 C CA . ASP A 1 104 ? 12.710 9.628 0.030 1.00 98.62 104 ASP A CA 1
ATOM 750 C C . ASP A 1 104 ? 11.651 10.407 -0.764 1.00 98.62 104 ASP A C 1
ATOM 752 O O . ASP A 1 104 ? 10.457 10.282 -0.502 1.00 98.62 104 ASP A O 1
ATOM 756 N N . ASN A 1 105 ? 12.074 11.199 -1.757 1.00 98.44 105 ASN A N 1
ATOM 757 C CA . ASN A 1 105 ? 11.158 11.935 -2.630 1.00 98.44 105 ASN A CA 1
ATOM 758 C C . ASN A 1 105 ? 10.372 10.995 -3.549 1.00 98.44 105 ASN A C 1
ATOM 760 O O . ASN A 1 105 ? 9.172 11.190 -3.724 1.00 98.44 105 ASN A O 1
ATOM 764 N N . ASP A 1 106 ? 11.020 9.962 -4.095 1.00 98.44 106 ASP A N 1
ATOM 765 C CA . ASP A 1 106 ? 10.333 8.957 -4.910 1.00 98.44 106 ASP A CA 1
ATOM 766 C C . ASP A 1 106 ? 9.312 8.178 -4.071 1.00 98.44 106 ASP A C 1
ATOM 768 O O . ASP A 1 106 ? 8.186 7.952 -4.512 1.00 98.44 106 ASP A O 1
ATOM 772 N N . MET A 1 107 ? 9.675 7.803 -2.839 1.00 98.75 107 MET A N 1
ATOM 773 C CA . MET A 1 107 ? 8.773 7.094 -1.927 1.00 98.75 107 MET A CA 1
ATOM 774 C C . MET A 1 107 ? 7.594 7.968 -1.476 1.00 98.75 107 MET A C 1
ATOM 776 O O . MET A 1 107 ? 6.470 7.472 -1.419 1.00 98.75 107 MET A O 1
ATOM 780 N N . ARG A 1 108 ? 7.808 9.268 -1.219 1.00 98.75 108 ARG A N 1
ATOM 781 C CA . ARG A 1 108 ? 6.713 10.214 -0.935 1.00 98.75 108 ARG A CA 1
ATOM 782 C C . ARG A 1 108 ? 5.765 10.375 -2.123 1.00 98.75 108 ARG A C 1
ATOM 784 O O . ARG A 1 108 ? 4.558 10.318 -1.922 1.00 98.75 108 ARG A O 1
ATOM 791 N N . ALA A 1 109 ? 6.291 10.470 -3.345 1.00 98.25 109 ALA A N 1
ATOM 792 C CA . ALA A 1 109 ? 5.461 10.539 -4.548 1.00 98.25 109 ALA A CA 1
ATOM 793 C C . ALA A 1 109 ? 4.618 9.265 -4.750 1.00 98.25 109 ALA A C 1
ATOM 795 O O . ALA A 1 109 ? 3.442 9.351 -5.096 1.00 98.25 109 ALA A O 1
ATOM 796 N N . LEU A 1 110 ? 5.187 8.081 -4.488 1.00 98.62 110 LEU A N 1
ATOM 797 C CA . LEU A 1 110 ? 4.430 6.823 -4.502 1.00 98.62 110 LEU A CA 1
ATOM 798 C C . LEU A 1 110 ? 3.351 6.792 -3.414 1.00 98.62 110 LEU A C 1
ATOM 800 O O . LEU A 1 110 ? 2.225 6.394 -3.690 1.00 98.62 110 LEU A O 1
ATOM 804 N N . LYS A 1 111 ? 3.675 7.232 -2.192 1.00 98.69 111 LYS A N 1
ATOM 805 C CA . LYS A 1 111 ? 2.702 7.361 -1.100 1.00 98.69 111 LYS A CA 1
ATOM 806 C C . LYS A 1 111 ? 1.530 8.256 -1.515 1.00 98.69 111 LYS A C 1
ATOM 808 O O . LYS A 1 111 ? 0.387 7.848 -1.335 1.00 98.69 111 LYS A O 1
ATOM 813 N N . ASP A 1 112 ? 1.800 9.435 -2.075 1.00 98.62 112 ASP A N 1
ATOM 814 C CA . ASP A 1 112 ? 0.752 10.359 -2.530 1.00 98.62 112 ASP A CA 1
ATOM 815 C C . ASP A 1 112 ? -0.139 9.710 -3.599 1.00 98.62 112 ASP A C 1
ATOM 817 O O . ASP A 1 112 ? -1.364 9.767 -3.491 1.00 98.62 112 ASP A O 1
ATOM 821 N N . GLN A 1 113 ? 0.458 9.013 -4.574 1.00 97.94 113 GLN A N 1
ATOM 822 C CA . GLN A 1 113 ? -0.295 8.269 -5.585 1.00 97.94 113 GLN A CA 1
ATOM 823 C C . GLN A 1 113 ? -1.181 7.183 -4.959 1.00 97.94 113 GLN A C 1
ATOM 825 O O . GLN A 1 113 ? -2.367 7.118 -5.260 1.00 97.94 113 GLN A O 1
ATOM 830 N N . PHE A 1 114 ? -0.653 6.363 -4.047 1.00 98.62 114 PHE A N 1
ATOM 831 C CA . PHE A 1 114 ? -1.438 5.281 -3.444 1.00 98.62 114 PHE A CA 1
ATOM 832 C C . PHE A 1 114 ? -2.532 5.785 -2.493 1.00 98.62 114 PHE A C 1
ATOM 834 O O . PHE A 1 114 ? -3.552 5.119 -2.340 1.00 98.62 114 PHE A O 1
ATOM 841 N N . LEU A 1 115 ? -2.370 6.959 -1.875 1.00 98.81 115 LEU A N 1
ATOM 842 C CA . LEU A 1 115 ? -3.449 7.609 -1.120 1.00 98.81 115 LEU A CA 1
ATOM 843 C C . LEU A 1 115 ? -4.591 8.065 -2.046 1.00 98.81 115 LEU A C 1
ATOM 845 O O . LEU A 1 115 ? -5.767 7.910 -1.699 1.00 98.81 115 LEU A O 1
ATOM 849 N N . ILE A 1 116 ? -4.256 8.581 -3.234 1.00 98.00 116 ILE A N 1
ATOM 850 C CA . ILE A 1 116 ? -5.239 8.905 -4.278 1.00 98.00 116 ILE A CA 1
ATOM 851 C C . ILE A 1 116 ? -5.936 7.623 -4.747 1.00 98.00 116 ILE A C 1
ATOM 853 O O . ILE A 1 116 ? -7.162 7.555 -4.717 1.00 98.00 116 ILE A O 1
ATOM 857 N N . ASP A 1 117 ? -5.175 6.583 -5.087 1.00 97.00 117 ASP A N 1
ATOM 858 C CA . ASP A 1 117 ? -5.714 5.307 -5.571 1.00 97.00 117 ASP A CA 1
ATOM 859 C C . ASP A 1 117 ? -6.642 4.641 -4.542 1.00 97.00 117 ASP A C 1
ATOM 861 O O . ASP A 1 117 ? -7.687 4.108 -4.903 1.00 97.00 117 ASP A O 1
ATOM 865 N N . LEU A 1 118 ? -6.299 4.699 -3.249 1.00 98.06 118 LEU A N 1
ATOM 866 C CA . LEU A 1 118 ? -7.094 4.117 -2.163 1.00 98.06 118 LEU A CA 1
ATOM 867 C C . LEU A 1 118 ? -8.452 4.817 -1.965 1.00 98.06 118 LEU A C 1
ATOM 869 O O . LEU A 1 118 ? -9.435 4.180 -1.563 1.00 98.06 118 LEU A O 1
ATOM 873 N N . SER A 1 119 ? -8.496 6.128 -2.211 1.00 96.25 119 SER A N 1
ATOM 874 C CA . SER A 1 119 ? -9.689 6.969 -2.034 1.00 96.25 119 SER A CA 1
ATOM 875 C C . SER A 1 119 ? -10.516 7.150 -3.310 1.00 96.25 119 SER A C 1
ATOM 877 O O . SER A 1 119 ? -11.658 7.600 -3.222 1.00 96.25 119 SER A O 1
ATOM 879 N N . GLY A 1 120 ? -9.960 6.792 -4.469 1.00 93.75 120 GLY A N 1
ATOM 880 C CA . GLY A 1 120 ? -10.627 6.865 -5.763 1.00 93.75 120 GLY A CA 1
ATOM 881 C C . GLY A 1 120 ? -11.684 5.782 -5.986 1.00 93.75 120 GLY A C 1
ATOM 882 O O . GLY A 1 120 ? -11.874 4.869 -5.179 1.00 93.75 120 GLY A O 1
ATOM 883 N N . ASP A 1 121 ? -12.367 5.887 -7.126 1.00 91.00 121 ASP A N 1
ATOM 884 C CA . ASP A 1 121 ? -13.310 4.872 -7.586 1.00 91.00 121 ASP A CA 1
ATOM 885 C C . ASP A 1 121 ? -12.569 3.620 -8.068 1.00 91.00 121 ASP A C 1
ATOM 887 O O . ASP A 1 121 ? -11.598 3.689 -8.820 1.00 91.00 121 ASP A O 1
ATOM 891 N N . ASP A 1 122 ? -13.076 2.458 -7.671 1.00 92.00 122 ASP A N 1
ATOM 892 C CA . ASP A 1 122 ? -12.551 1.154 -8.074 1.00 92.00 122 ASP A CA 1
ATOM 893 C C . ASP A 1 122 ? -13.726 0.186 -8.247 1.00 92.00 122 ASP A C 1
ATOM 895 O O . ASP A 1 122 ? -13.941 -0.694 -7.410 1.00 92.00 122 ASP A O 1
ATOM 899 N N . PRO A 1 123 ? -14.550 0.371 -9.298 1.00 87.31 123 PRO A N 1
ATOM 900 C CA . PRO A 1 123 ? -15.712 -0.489 -9.552 1.00 87.31 123 PRO A CA 1
ATOM 901 C C . PRO A 1 123 ? -15.292 -1.950 -9.731 1.00 87.31 123 PRO A C 1
ATOM 903 O O . PRO A 1 123 ? -16.038 -2.886 -9.431 1.00 87.31 123 PRO A O 1
ATOM 906 N N . ASP A 1 124 ? -14.059 -2.129 -10.191 1.00 87.19 124 ASP A N 1
ATOM 907 C CA . ASP A 1 124 ? -13.452 -3.417 -10.387 1.00 87.19 124 ASP A CA 1
ATOM 908 C C . ASP A 1 124 ? -12.870 -3.988 -9.110 1.00 87.19 124 ASP A C 1
ATOM 910 O O . ASP A 1 124 ? -12.549 -5.154 -9.178 1.00 87.19 124 ASP A O 1
ATOM 914 N N . GLY A 1 125 ? -12.774 -3.280 -7.980 1.00 91.94 125 GLY A N 1
ATOM 915 C CA . GLY A 1 125 ? -12.295 -3.797 -6.689 1.00 91.94 125 GLY A CA 1
ATOM 916 C C . GLY A 1 125 ? -10.897 -4.423 -6.736 1.00 91.94 125 GLY A C 1
ATOM 917 O O . GLY A 1 125 ? -10.685 -5.482 -6.138 1.00 91.94 125 GLY A O 1
ATOM 918 N N . VAL A 1 126 ? -9.981 -3.835 -7.508 1.00 93.31 126 VAL A N 1
ATOM 919 C CA . VAL A 1 126 ? -8.593 -4.304 -7.675 1.00 93.31 126 VAL A CA 1
ATOM 920 C C . VAL A 1 126 ? -7.595 -3.248 -7.205 1.00 93.31 126 VAL A C 1
ATOM 922 O O . VAL A 1 126 ? -6.698 -3.559 -6.421 1.00 93.31 126 VAL A O 1
ATOM 925 N N . LEU A 1 127 ? -7.740 -2.001 -7.656 1.00 95.69 127 LEU A N 1
ATOM 926 C CA . LEU A 1 127 ? -6.749 -0.956 -7.411 1.00 95.69 127 LEU A CA 1
ATOM 927 C C . LEU A 1 127 ? -6.676 -0.556 -5.931 1.00 95.69 127 LEU A C 1
ATOM 929 O O . LEU A 1 127 ? -5.580 -0.509 -5.372 1.00 95.69 127 LEU A O 1
ATOM 933 N N . ARG A 1 128 ? -7.814 -0.313 -5.268 1.00 97.38 128 ARG A N 1
ATOM 934 C CA . ARG A 1 128 ? -7.842 0.146 -3.866 1.00 97.38 128 ARG A CA 1
ATOM 935 C C . ARG A 1 128 ? -7.232 -0.878 -2.906 1.00 97.38 128 ARG A C 1
ATOM 937 O O . ARG A 1 128 ? -6.401 -0.485 -2.082 1.00 97.38 128 ARG A O 1
ATOM 944 N N . PRO A 1 129 ? -7.557 -2.186 -2.991 1.00 97.38 129 PRO A N 1
ATOM 945 C CA . PRO A 1 129 ? -6.877 -3.176 -2.169 1.00 97.38 129 PRO A CA 1
ATOM 946 C C . PRO A 1 129 ? -5.358 -3.206 -2.348 1.00 97.38 129 PRO A C 1
ATOM 948 O O . PRO A 1 129 ? -4.627 -3.287 -1.357 1.00 97.38 129 PRO A O 1
ATOM 951 N N . PHE A 1 130 ? -4.865 -3.119 -3.586 1.00 98.06 130 PHE A N 1
ATOM 952 C CA . PHE A 1 130 ? -3.426 -3.116 -3.830 1.00 98.06 130 PHE A CA 1
ATOM 953 C C . PHE A 1 130 ? -2.777 -1.799 -3.405 1.00 98.06 130 PHE A C 1
ATOM 955 O O . PHE A 1 130 ? -1.671 -1.829 -2.873 1.00 98.06 130 PHE A O 1
ATOM 962 N N . ALA A 1 131 ? -3.459 -0.662 -3.527 1.00 98.50 131 ALA A N 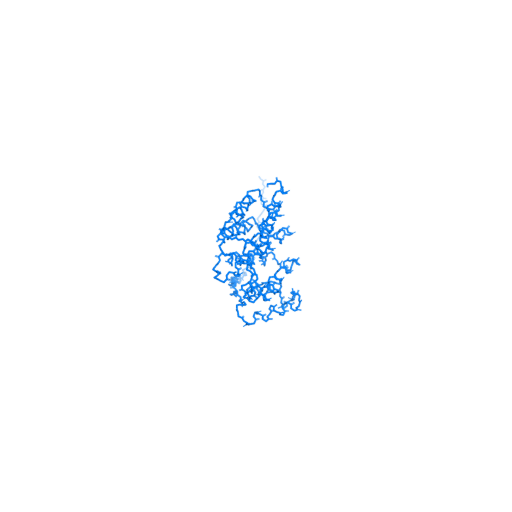1
ATOM 963 C CA . ALA A 1 131 ? -2.988 0.596 -2.958 1.00 98.50 131 ALA A CA 1
ATOM 964 C C . ALA A 1 131 ? -2.788 0.471 -1.435 1.00 98.50 131 ALA A C 1
ATOM 966 O O . ALA A 1 131 ? -1.724 0.821 -0.924 1.00 98.50 131 ALA A O 1
ATOM 967 N N . ALA A 1 132 ? -3.739 -0.138 -0.712 1.00 98.81 132 ALA A N 1
ATOM 968 C CA . ALA A 1 132 ? -3.579 -0.430 0.718 1.00 98.81 132 ALA A CA 1
ATOM 969 C C . ALA A 1 132 ? -2.383 -1.360 0.998 1.00 98.81 132 ALA A C 1
ATOM 971 O O . ALA A 1 132 ? -1.617 -1.129 1.940 1.00 98.81 132 ALA A O 1
ATOM 972 N N . LEU A 1 133 ? -2.184 -2.386 0.163 1.00 98.75 133 LEU A N 1
ATOM 973 C CA . LEU A 1 133 ? -1.042 -3.293 0.279 1.00 98.75 133 LEU A CA 1
ATOM 974 C C . LEU A 1 133 ? 0.294 -2.566 0.071 1.00 98.75 133 LEU A C 1
ATOM 976 O O . LEU A 1 133 ? 1.245 -2.801 0.816 1.00 98.75 133 LEU A O 1
ATOM 980 N N . LEU A 1 134 ? 0.380 -1.667 -0.909 1.00 98.75 134 LEU A N 1
ATOM 981 C CA . LEU A 1 134 ? 1.589 -0.887 -1.181 1.00 98.75 134 LEU A CA 1
ATOM 982 C C . LEU A 1 134 ? 1.865 0.138 -0.085 1.00 98.75 134 LEU A C 1
ATOM 984 O O . LEU A 1 134 ? 3.017 0.296 0.318 1.00 98.75 134 LEU A O 1
ATOM 988 N N . LEU A 1 135 ? 0.826 0.764 0.470 1.00 98.94 135 LEU A N 1
ATOM 989 C CA . LEU A 1 135 ? 0.963 1.616 1.651 1.00 98.94 135 LEU A CA 1
ATOM 990 C C . LEU A 1 135 ? 1.545 0.839 2.844 1.00 98.94 135 LEU A C 1
ATOM 992 O O . LEU A 1 135 ? 2.336 1.396 3.607 1.00 98.94 135 LEU A O 1
ATOM 996 N N . SER A 1 136 ? 1.258 -0.464 2.972 1.00 98.94 136 SER A N 1
ATOM 997 C CA . SER A 1 136 ? 1.929 -1.307 3.973 1.00 98.94 136 SER A CA 1
ATOM 998 C C . SER A 1 136 ? 3.445 -1.404 3.733 1.00 98.94 136 SER A C 1
ATOM 1000 O O . SER A 1 136 ? 4.229 -1.302 4.678 1.00 98.94 136 SER A O 1
A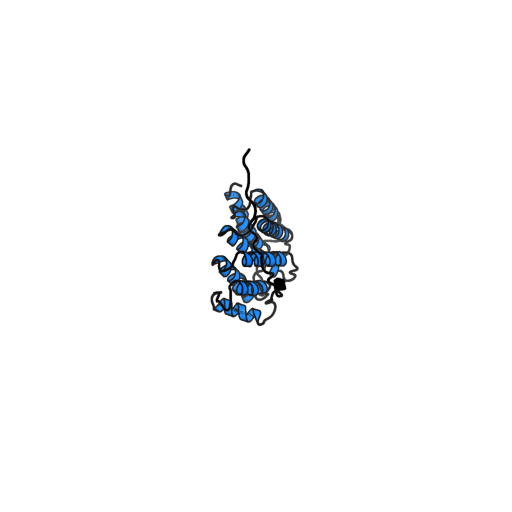TOM 1002 N N . GLU A 1 137 ? 3.894 -1.526 2.480 1.00 98.88 137 GLU A N 1
ATOM 1003 C CA . GLU A 1 137 ? 5.323 -1.554 2.140 1.00 98.88 137 GLU A CA 1
ATOM 1004 C C . GLU A 1 137 ? 5.992 -0.181 2.323 1.00 98.88 137 GLU A C 1
ATOM 1006 O O . GLU A 1 137 ? 7.152 -0.133 2.734 1.00 98.88 137 GLU A O 1
ATOM 1011 N N . ILE A 1 138 ? 5.262 0.918 2.104 1.00 98.88 138 ILE A N 1
ATOM 1012 C CA . ILE A 1 138 ? 5.696 2.297 2.398 1.00 98.88 138 ILE A CA 1
ATOM 1013 C C . ILE A 1 138 ? 5.924 2.489 3.906 1.00 98.88 138 ILE A C 1
ATOM 1015 O O . ILE A 1 138 ? 7.000 2.947 4.298 1.00 98.88 138 ILE A O 1
ATOM 1019 N N . ILE A 1 139 ? 4.981 2.068 4.763 1.00 98.88 139 ILE A N 1
ATOM 1020 C CA . ILE A 1 139 ? 5.151 2.107 6.231 1.00 98.88 139 ILE A CA 1
ATOM 1021 C C . ILE A 1 139 ? 6.258 1.151 6.687 1.00 98.88 139 ILE A C 1
ATOM 1023 O O . ILE A 1 139 ? 7.025 1.476 7.594 1.00 98.88 139 ILE A O 1
ATOM 1027 N N . ARG A 1 140 ? 6.397 -0.022 6.055 1.00 98.81 140 ARG A N 1
ATOM 1028 C CA . ARG A 1 140 ? 7.512 -0.936 6.338 1.00 98.81 140 ARG A CA 1
ATOM 1029 C C . ARG A 1 140 ? 8.856 -0.284 6.010 1.00 98.81 140 ARG A C 1
ATOM 1031 O O . ARG A 1 140 ? 9.795 -0.446 6.786 1.00 98.81 140 ARG A O 1
ATOM 1038 N N . ALA A 1 141 ? 8.966 0.398 4.870 1.00 98.81 141 ALA A N 1
ATOM 1039 C CA . ALA A 1 141 ? 10.177 1.117 4.487 1.00 98.81 141 ALA A CA 1
ATOM 1040 C C . ALA A 1 141 ? 10.505 2.210 5.515 1.00 98.81 141 ALA A C 1
ATOM 1042 O O . ALA A 1 141 ? 11.635 2.241 5.994 1.00 98.81 141 ALA A O 1
ATOM 1043 N N . ASP A 1 142 ? 9.508 2.993 5.941 1.00 98.81 142 ASP A N 1
ATOM 1044 C CA . ASP A 1 142 ? 9.669 4.023 6.978 1.00 98.81 142 ASP A CA 1
ATOM 1045 C C . ASP A 1 142 ? 10.106 3.427 8.326 1.00 98.81 142 ASP A C 1
ATOM 1047 O O . ASP A 1 142 ? 11.008 3.938 8.979 1.00 98.81 142 ASP A O 1
ATOM 1051 N N . ARG A 1 143 ? 9.555 2.274 8.718 1.00 98.19 143 ARG A N 1
ATOM 1052 C CA . ARG A 1 143 ? 9.982 1.566 9.934 1.00 98.19 143 ARG A CA 1
ATOM 1053 C C . ARG A 1 143 ? 11.440 1.092 9.877 1.00 98.19 143 ARG A C 1
ATOM 1055 O O . ARG A 1 143 ? 12.084 0.980 10.917 1.00 98.19 143 ARG A O 1
ATOM 1062 N N . VAL A 1 144 ? 11.945 0.739 8.692 1.00 98.31 144 VAL A N 1
ATOM 1063 C CA . VAL A 1 144 ? 13.329 0.267 8.499 1.00 98.31 144 VAL A CA 1
ATOM 1064 C C . VAL A 1 144 ? 14.309 1.438 8.411 1.00 98.31 144 VAL A C 1
ATOM 1066 O O . VAL A 1 144 ? 15.380 1.380 9.012 1.00 98.31 144 VAL A O 1
ATOM 1069 N N . ALA A 1 145 ? 13.951 2.482 7.667 1.00 98.06 145 ALA A N 1
ATOM 1070 C CA . ALA A 1 145 ? 14.727 3.701 7.489 1.00 98.06 145 ALA A CA 1
ATOM 1071 C C . ALA A 1 145 ? 13.753 4.895 7.470 1.00 98.06 145 ALA A C 1
ATOM 1073 O O . ALA A 1 145 ? 13.153 5.152 6.425 1.00 98.06 145 ALA A O 1
ATOM 1074 N N . PRO A 1 146 ? 13.561 5.593 8.605 1.00 98.19 146 PRO A N 1
ATOM 1075 C CA . PRO A 1 146 ? 12.560 6.652 8.715 1.00 98.19 146 PRO A CA 1
ATOM 1076 C C . PRO A 1 146 ? 12.785 7.790 7.722 1.00 98.19 146 PRO A C 1
ATOM 1078 O O . PRO A 1 146 ? 13.881 8.347 7.654 1.00 98.19 146 PRO A O 1
ATOM 1081 N N . TYR A 1 147 ? 11.732 8.153 6.990 1.00 98.44 147 TYR A N 1
ATOM 1082 C CA . TYR A 1 147 ? 11.751 9.240 5.998 1.00 98.44 147 TYR A CA 1
ATOM 1083 C C . TYR A 1 147 ? 10.434 10.025 5.931 1.00 98.44 147 TYR A C 1
ATOM 1085 O O . TYR A 1 147 ? 10.398 11.121 5.361 1.00 98.44 147 TYR A O 1
ATOM 1093 N N . LEU A 1 148 ? 9.352 9.474 6.489 1.00 98.62 148 LEU A N 1
ATOM 1094 C CA . LEU A 1 148 ? 8.071 10.157 6.613 1.00 98.62 148 LEU A CA 1
ATOM 1095 C C . LEU A 1 148 ? 8.086 11.093 7.824 1.00 98.62 148 LEU A C 1
ATOM 1097 O O . LEU A 1 148 ? 8.770 10.843 8.824 1.00 98.62 148 LEU A O 1
ATOM 1101 N N . ASN A 1 149 ? 7.315 12.171 7.744 1.00 98.31 149 ASN A N 1
ATOM 1102 C CA . ASN A 1 149 ? 6.963 12.966 8.918 1.00 98.31 149 ASN A CA 1
ATOM 1103 C C . ASN A 1 149 ? 5.647 12.445 9.536 1.00 98.31 149 ASN A C 1
ATOM 1105 O O . ASN A 1 149 ? 5.035 11.500 9.034 1.00 98.31 149 ASN A O 1
ATOM 1109 N N . ASP A 1 150 ? 5.209 13.048 10.639 1.00 98.25 150 ASP A N 1
ATOM 1110 C CA . ASP A 1 150 ? 3.995 12.602 11.333 1.00 98.25 150 ASP A CA 1
ATOM 1111 C C . ASP A 1 150 ? 2.720 12.872 10.521 1.00 98.25 150 ASP A C 1
ATOM 1113 O O . ASP A 1 150 ? 1.775 12.094 10.589 1.00 98.25 150 ASP A O 1
ATOM 1117 N N . GLU A 1 151 ? 2.693 13.932 9.710 1.00 98.50 151 GLU A N 1
ATOM 1118 C CA . GLU A 1 151 ? 1.569 14.233 8.815 1.00 98.50 151 GLU A CA 1
ATOM 1119 C C . GLU A 1 151 ? 1.393 13.138 7.756 1.00 98.50 151 GLU A C 1
ATOM 1121 O O . GLU A 1 151 ? 0.290 12.622 7.580 1.00 98.50 151 GLU A O 1
ATOM 1126 N N . ASP A 1 152 ? 2.486 12.709 7.123 1.00 98.69 152 ASP A N 1
ATOM 1127 C CA . ASP A 1 152 ? 2.494 11.611 6.162 1.00 98.69 152 ASP A CA 1
ATOM 1128 C C . ASP A 1 152 ? 2.004 10.303 6.801 1.00 98.69 152 ASP A C 1
ATOM 1130 O O . ASP A 1 152 ? 1.168 9.601 6.228 1.00 98.69 152 ASP A O 1
ATOM 1134 N N . ARG A 1 153 ? 2.507 9.968 7.998 1.00 98.81 153 ARG A N 1
ATOM 1135 C CA . ARG A 1 153 ? 2.109 8.756 8.736 1.00 98.81 153 ARG A CA 1
ATOM 1136 C C . ARG A 1 153 ? 0.626 8.772 9.093 1.00 98.81 153 ARG A C 1
ATOM 1138 O O . ARG A 1 153 ? -0.063 7.773 8.874 1.00 98.81 153 ARG A O 1
ATOM 1145 N N . ASN A 1 154 ? 0.138 9.905 9.595 1.00 98.62 154 ASN A N 1
ATOM 1146 C CA . ASN A 1 154 ? -1.266 10.087 9.950 1.00 98.62 154 ASN A CA 1
ATOM 1147 C C . ASN A 1 154 ? -2.172 9.993 8.721 1.00 98.62 154 ASN A C 1
ATOM 1149 O O . ASN A 1 154 ? -3.183 9.300 8.776 1.00 98.62 154 ASN A O 1
ATOM 1153 N N . ALA A 1 155 ? -1.781 10.594 7.593 1.00 98.75 155 ALA A N 1
ATOM 1154 C CA . ALA A 1 155 ? -2.544 10.508 6.350 1.00 98.75 155 ALA A CA 1
ATOM 1155 C C . ALA A 1 155 ? -2.716 9.054 5.876 1.00 98.75 155 ALA A C 1
ATOM 1157 O O . ALA A 1 155 ? -3.818 8.651 5.505 1.00 98.75 155 ALA A O 1
ATOM 1158 N N . ILE A 1 156 ? -1.650 8.247 5.936 1.00 98.94 156 ILE A N 1
ATOM 1159 C CA . ILE A 1 156 ? -1.706 6.822 5.574 1.00 98.94 156 ILE A CA 1
ATOM 1160 C C . ILE A 1 156 ? -2.626 6.047 6.528 1.00 98.94 156 ILE A C 1
ATOM 1162 O O . ILE A 1 156 ? -3.460 5.258 6.075 1.00 98.94 156 ILE A O 1
ATOM 1166 N N . LEU A 1 157 ? -2.479 6.258 7.840 1.00 98.88 157 LEU A N 1
ATOM 1167 C CA . LEU A 1 157 ? -3.278 5.567 8.852 1.00 98.88 157 LEU A CA 1
ATOM 1168 C C . LEU A 1 157 ? -4.767 5.909 8.725 1.00 98.88 157 LEU A C 1
ATOM 1170 O O . LEU A 1 157 ? -5.604 5.004 8.672 1.00 98.88 157 LEU A O 1
ATOM 1174 N N . ASP A 1 158 ? -5.096 7.196 8.635 1.00 98.81 158 ASP A N 1
ATOM 1175 C CA . ASP A 1 158 ? -6.476 7.667 8.556 1.00 98.81 158 ASP A CA 1
ATOM 1176 C C . ASP A 1 158 ? -7.146 7.200 7.254 1.00 98.81 158 ASP A C 1
ATOM 1178 O O . ASP A 1 158 ? -8.284 6.721 7.293 1.00 98.81 158 ASP A O 1
ATOM 1182 N N . ALA A 1 159 ? -6.435 7.233 6.118 1.00 98.88 159 ALA A N 1
ATOM 1183 C CA . ALA A 1 159 ? -6.940 6.701 4.851 1.00 98.88 159 ALA A CA 1
ATOM 1184 C C . ALA A 1 159 ? -7.168 5.180 4.913 1.00 98.88 159 ALA A C 1
ATOM 1186 O O . ALA A 1 159 ? -8.211 4.689 4.475 1.00 98.88 159 ALA A O 1
ATOM 1187 N N . GLY A 1 160 ? -6.236 4.433 5.517 1.00 98.81 160 GLY A N 1
ATOM 1188 C CA . GLY A 1 160 ? -6.373 2.992 5.734 1.00 98.81 160 GLY A CA 1
ATOM 1189 C C . GLY A 1 160 ? -7.578 2.640 6.610 1.00 98.81 160 GLY A C 1
ATOM 1190 O O . GLY A 1 160 ? -8.353 1.750 6.261 1.00 98.81 160 GLY A O 1
ATOM 1191 N N . ILE A 1 161 ? -7.788 3.365 7.713 1.00 98.81 161 ILE A N 1
ATOM 1192 C CA . ILE A 1 161 ? -8.955 3.188 8.593 1.00 98.81 161 ILE A CA 1
ATOM 1193 C C . ILE A 1 161 ? -10.254 3.524 7.861 1.00 98.81 161 ILE A C 1
ATOM 1195 O O . ILE A 1 161 ? -11.219 2.762 7.960 1.00 98.81 161 ILE A O 1
ATOM 1199 N N . ALA A 1 162 ? -10.297 4.651 7.146 1.00 98.44 162 ALA A N 1
ATOM 1200 C CA . ALA A 1 162 ? -11.482 5.073 6.409 1.00 98.44 162 ALA A CA 1
ATOM 1201 C C . ALA A 1 162 ? -11.883 4.024 5.365 1.00 98.44 162 ALA A C 1
ATOM 1203 O O . ALA A 1 162 ? -13.041 3.607 5.336 1.00 98.44 162 ALA A O 1
ATOM 1204 N N . TYR A 1 163 ? -10.914 3.539 4.583 1.00 98.38 163 TYR A N 1
ATOM 1205 C CA . TYR A 1 163 ? -11.130 2.462 3.624 1.00 98.38 163 TYR A CA 1
ATOM 1206 C C . TYR A 1 163 ? -11.632 1.184 4.306 1.00 98.38 163 TYR A C 1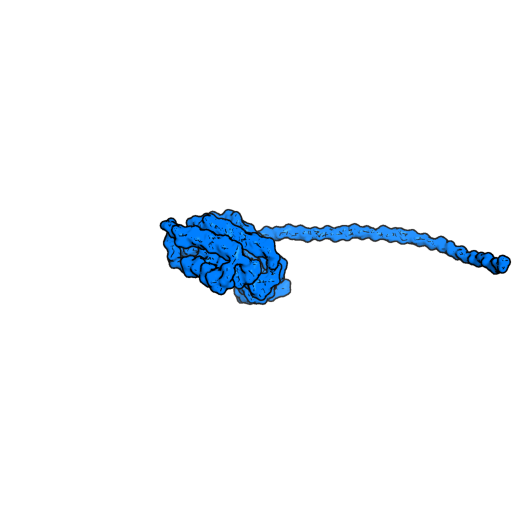
ATOM 1208 O O . TYR A 1 163 ? -12.678 0.659 3.934 1.00 98.38 163 TYR A O 1
ATOM 1216 N N . PHE A 1 164 ? -10.948 0.723 5.358 1.00 98.19 164 PHE A N 1
ATOM 1217 C CA . PHE A 1 164 ? -11.281 -0.532 6.033 1.00 98.19 164 PHE A CA 1
ATOM 1218 C C . PHE A 1 164 ? -12.694 -0.558 6.621 1.00 98.19 164 PHE A C 1
ATOM 1220 O O . PHE A 1 164 ? -13.380 -1.579 6.569 1.00 98.19 164 PHE A O 1
ATOM 1227 N N . LYS A 1 165 ? -13.141 0.570 7.181 1.00 97.06 165 LYS A N 1
ATOM 1228 C CA . LYS A 1 165 ? -14.483 0.705 7.762 1.00 97.06 165 LYS A CA 1
ATOM 1229 C C . LYS A 1 165 ? -15.592 0.714 6.710 1.00 97.06 165 LYS A C 1
ATOM 1231 O O . LYS A 1 165 ? -16.720 0.366 7.039 1.00 97.06 165 LYS A O 1
ATOM 1236 N N . GLN A 1 166 ? -15.283 1.133 5.485 1.00 94.69 166 GLN A N 1
ATOM 1237 C CA . GLN A 1 166 ? -16.237 1.209 4.375 1.00 94.69 166 GLN A CA 1
ATOM 1238 C C . GLN A 1 166 ? -16.269 -0.063 3.523 1.00 94.69 166 GLN A C 1
ATOM 1240 O O . GLN A 1 166 ? -17.139 -0.178 2.668 1.00 94.69 166 GLN A O 1
ATOM 1245 N N . LEU A 1 167 ? -15.338 -1.000 3.732 1.00 94.06 167 LEU A N 1
ATOM 1246 C CA . LEU A 1 167 ? -15.278 -2.241 2.966 1.00 94.06 167 LEU A CA 1
ATOM 1247 C C . LEU A 1 167 ? -16.535 -3.095 3.168 1.00 94.06 167 LEU A C 1
ATOM 1249 O O . LEU A 1 167 ? -16.761 -3.646 4.249 1.00 94.06 167 LEU A O 1
ATOM 1253 N N . ASP A 1 168 ? -17.287 -3.235 2.083 1.00 92.19 168 ASP A N 1
ATOM 1254 C CA . ASP A 1 168 ? -18.391 -4.172 1.873 1.00 92.19 168 ASP A CA 1
ATOM 1255 C C . ASP A 1 168 ? -18.099 -5.177 0.737 1.00 92.19 168 ASP A C 1
ATOM 1257 O O . ASP A 1 168 ? -18.758 -6.213 0.626 1.00 92.19 168 ASP A O 1
ATOM 1261 N N . ASP A 1 169 ? -17.066 -4.918 -0.071 1.00 93.31 169 ASP A N 1
ATOM 1262 C CA . ASP A 1 169 ? -16.493 -5.872 -1.015 1.00 93.31 169 ASP A CA 1
ATOM 1263 C C . ASP A 1 169 ? -15.562 -6.865 -0.303 1.00 93.31 169 ASP A C 1
ATOM 1265 O O . ASP A 1 169 ? -14.388 -6.599 -0.032 1.00 93.31 169 ASP A O 1
ATOM 1269 N N . TYR A 1 170 ? -16.107 -8.047 -0.023 1.00 93.81 170 TYR A N 1
ATOM 1270 C CA . TYR A 1 170 ? -15.406 -9.153 0.629 1.00 93.81 170 TYR A CA 1
ATOM 1271 C C . TYR A 1 170 ? -14.755 -10.140 -0.352 1.00 93.81 170 TYR A C 1
ATOM 1273 O O . TYR A 1 170 ? -14.440 -11.272 0.025 1.00 93.81 170 TYR A O 1
ATOM 1281 N N . ARG A 1 171 ? -14.578 -9.773 -1.629 1.00 92.62 171 ARG A N 1
ATOM 1282 C CA . ARG A 1 171 ? -13.975 -10.689 -2.605 1.00 92.62 171 ARG A CA 1
ATOM 1283 C C . ARG A 1 171 ? -12.537 -11.050 -2.218 1.00 92.62 171 ARG A C 1
ATOM 1285 O O . ARG A 1 171 ? -11.656 -10.200 -2.070 1.00 92.62 171 ARG A O 1
ATOM 1292 N N . GLY A 1 172 ? -12.334 -12.357 -2.089 1.00 91.06 172 GLY A N 1
ATOM 1293 C CA . GLY A 1 172 ? -11.066 -12.998 -1.796 1.00 91.06 172 GLY A CA 1
ATOM 1294 C C . GLY A 1 172 ? -10.225 -13.228 -3.056 1.00 91.06 172 GLY A C 1
ATOM 1295 O O . GLY A 1 172 ? -9.806 -12.288 -3.742 1.00 91.06 172 GLY A O 1
ATOM 1296 N N . PHE A 1 173 ? -10.008 -14.505 -3.365 1.00 93.50 173 PHE A N 1
ATOM 1297 C CA . PHE A 1 173 ? -9.442 -14.951 -4.633 1.00 93.50 173 PHE A CA 1
ATOM 1298 C C . PHE A 1 173 ? -10.533 -15.140 -5.689 1.00 93.50 173 PHE A C 1
ATOM 1300 O O . PHE A 1 173 ? -11.537 -15.807 -5.435 1.00 93.50 173 PHE A O 1
ATOM 1307 N N . ASP A 1 174 ? -10.299 -14.622 -6.890 1.00 90.94 174 ASP A N 1
ATOM 1308 C CA . ASP A 1 174 ? -11.064 -14.946 -8.089 1.00 90.94 174 ASP A CA 1
ATOM 1309 C C . ASP A 1 174 ? -10.191 -15.758 -9.073 1.00 90.94 174 ASP A C 1
ATOM 1311 O O . ASP A 1 174 ? -9.047 -15.375 -9.322 1.00 90.94 174 ASP A O 1
ATOM 1315 N N . PRO A 1 175 ? -10.680 -16.867 -9.662 1.00 90.50 175 PRO A N 1
ATOM 1316 C CA . PRO A 1 175 ? -9.889 -17.675 -10.596 1.00 90.50 175 PRO A CA 1
ATOM 1317 C C . PRO A 1 175 ? -9.453 -16.962 -11.885 1.00 90.50 175 PRO A C 1
ATOM 1319 O O . PRO A 1 175 ? -8.544 -17.452 -12.554 1.00 90.50 175 PRO A O 1
ATOM 1322 N N . VAL A 1 176 ? -10.114 -15.864 -12.261 1.00 89.06 176 VAL A N 1
ATOM 1323 C CA . VAL A 1 176 ? -9.830 -15.087 -13.474 1.00 89.06 176 VAL A CA 1
ATOM 1324 C C . VAL A 1 176 ? -8.995 -13.858 -13.129 1.00 89.06 176 VAL A C 1
ATOM 1326 O O . VAL A 1 176 ? -7.908 -13.683 -13.676 1.00 89.06 176 VAL A O 1
ATOM 1329 N N . ASP A 1 177 ? -9.480 -13.030 -12.205 1.00 87.50 177 ASP A N 1
ATOM 1330 C CA . ASP A 1 177 ? -8.856 -11.744 -11.870 1.00 87.50 177 ASP A CA 1
ATOM 1331 C C . ASP A 1 177 ? -7.766 -11.867 -10.781 1.00 87.50 177 ASP A C 1
ATOM 1333 O O . ASP A 1 177 ? -6.984 -10.938 -10.563 1.00 87.50 177 ASP A O 1
ATOM 1337 N N . GLY A 1 178 ? -7.678 -13.007 -10.089 1.00 94.19 178 GLY A N 1
ATOM 1338 C CA . GLY A 1 178 ? -6.732 -13.254 -9.001 1.00 94.19 178 GLY A CA 1
ATOM 1339 C C . GLY A 1 178 ? -7.154 -12.625 -7.669 1.00 94.19 178 GLY A C 1
ATOM 1340 O O . GLY A 1 178 ? -8.334 -12.589 -7.319 1.00 94.19 178 GLY A O 1
ATOM 1341 N N . TRP A 1 179 ? -6.176 -12.168 -6.884 1.00 94.75 179 TRP A N 1
ATOM 1342 C CA . TRP A 1 179 ? -6.428 -11.578 -5.568 1.00 94.75 179 TRP A CA 1
ATOM 1343 C C . TRP A 1 179 ? -7.072 -10.195 -5.667 1.00 94.75 179 TRP A C 1
ATOM 1345 O O . TRP A 1 179 ? -6.646 -9.359 -6.459 1.00 94.75 179 TRP A O 1
ATOM 1355 N N . ARG A 1 180 ? -8.071 -9.953 -4.814 1.00 90.12 180 ARG A N 1
ATOM 1356 C CA . ARG A 1 180 ? -8.700 -8.639 -4.611 1.00 90.12 180 ARG A CA 1
ATOM 1357 C C . ARG A 1 180 ? -8.416 -8.172 -3.191 1.00 90.12 180 ARG A C 1
ATOM 1359 O O . ARG A 1 180 ? -7.632 -7.263 -3.005 1.00 90.12 180 ARG A O 1
ATOM 1366 N N . HIS A 1 181 ? -8.871 -8.908 -2.177 1.00 94.31 181 HIS A N 1
ATOM 1367 C CA . HIS A 1 181 ? -8.247 -8.927 -0.842 1.00 94.31 181 HIS A CA 1
ATOM 1368 C C . HIS A 1 181 ? -8.210 -7.596 -0.073 1.00 94.31 181 HIS A C 1
ATOM 1370 O O . HIS A 1 181 ? -7.298 -7.372 0.722 1.00 94.31 181 HIS A O 1
ATOM 1376 N N . GLY A 1 182 ? -9.240 -6.750 -0.208 1.00 96.69 182 GLY A N 1
ATOM 1377 C CA . GLY A 1 182 ? -9.348 -5.480 0.529 1.00 96.69 182 GLY A CA 1
ATOM 1378 C C . GLY A 1 182 ? -9.093 -5.625 2.034 1.00 96.69 182 GLY A C 1
ATOM 1379 O O . GLY A 1 182 ? -8.164 -5.019 2.565 1.00 96.69 182 GLY A O 1
ATOM 1380 N N . ILE A 1 183 ? -9.840 -6.510 2.707 1.00 97.88 183 ILE A N 1
ATOM 1381 C CA . ILE A 1 183 ? -9.702 -6.756 4.156 1.00 97.88 183 ILE A CA 1
ATOM 1382 C C . ILE A 1 183 ? -8.284 -7.228 4.507 1.00 97.88 183 ILE A C 1
ATOM 1384 O O . ILE A 1 183 ? -7.650 -6.722 5.433 1.00 97.88 183 ILE A O 1
ATOM 1388 N N . ALA A 1 184 ? -7.773 -8.195 3.749 1.00 98.19 184 ALA A N 1
ATOM 1389 C CA . ALA A 1 184 ? -6.483 -8.823 3.994 1.00 98.19 184 ALA A CA 1
ATOM 1390 C C . ALA A 1 184 ? -5.313 -7.837 3.823 1.00 98.19 184 ALA A C 1
ATOM 1392 O O . ALA A 1 184 ? -4.395 -7.833 4.641 1.00 98.19 184 ALA A O 1
ATOM 1393 N N . HIS A 1 185 ? -5.350 -7.013 2.774 1.00 98.62 185 HIS A N 1
ATOM 1394 C CA . HIS A 1 185 ? -4.301 -6.053 2.435 1.00 98.62 185 HIS A CA 1
ATOM 1395 C C . HIS A 1 185 ? -4.271 -4.860 3.384 1.00 98.62 185 HIS A C 1
ATOM 1397 O O . HIS A 1 185 ? -3.200 -4.451 3.835 1.00 98.62 185 HIS A O 1
ATOM 1403 N N . THR A 1 186 ? -5.431 -4.339 3.779 1.00 98.81 186 THR A N 1
ATOM 1404 C CA . THR A 1 186 ? -5.469 -3.273 4.785 1.00 98.81 186 THR A CA 1
ATOM 1405 C C . THR A 1 186 ? -5.074 -3.780 6.175 1.00 98.81 186 THR A C 1
ATOM 1407 O O . THR A 1 186 ? -4.423 -3.055 6.926 1.00 98.81 186 THR A O 1
ATOM 1410 N N . ALA A 1 187 ? -5.354 -5.046 6.507 1.00 98.81 187 ALA A N 1
ATOM 1411 C CA . ALA A 1 187 ? -4.832 -5.651 7.732 1.00 98.81 187 ALA A CA 1
ATOM 1412 C C . ALA A 1 187 ? -3.289 -5.739 7.745 1.00 98.81 187 ALA A C 1
ATOM 1414 O O . ALA A 1 187 ? -2.679 -5.594 8.808 1.00 98.81 187 ALA A O 1
ATOM 1415 N N . ASP A 1 188 ? -2.630 -5.908 6.589 1.00 98.88 188 ASP A N 1
ATOM 1416 C CA . ASP A 1 188 ? -1.162 -5.820 6.515 1.00 98.88 188 ASP A CA 1
ATOM 1417 C C . ASP A 1 188 ? -0.645 -4.409 6.775 1.00 98.88 188 ASP A C 1
ATOM 1419 O O . ASP A 1 188 ? 0.385 -4.251 7.434 1.00 98.88 188 ASP A O 1
ATOM 1423 N N . LEU A 1 189 ? -1.347 -3.389 6.268 1.00 98.94 189 LEU A N 1
ATOM 1424 C CA . LEU A 1 189 ? -1.032 -1.995 6.570 1.00 98.94 189 LEU A CA 1
ATOM 1425 C C . LEU A 1 189 ? -1.092 -1.764 8.080 1.00 98.94 189 LEU A C 1
ATOM 1427 O O . LEU A 1 189 ? -0.113 -1.300 8.664 1.00 98.94 189 LEU A O 1
ATOM 1431 N N . PHE A 1 190 ? -2.182 -2.177 8.728 1.00 98.88 190 PHE A N 1
ATOM 1432 C CA . PHE A 1 190 ? -2.314 -2.062 10.180 1.00 98.88 190 PHE A CA 1
ATOM 1433 C C . PHE A 1 190 ? -1.228 -2.827 10.927 1.00 98.88 190 PHE A C 1
ATOM 1435 O O . PHE A 1 190 ? -0.678 -2.301 11.886 1.00 98.88 190 PHE A O 1
ATOM 1442 N N . MET A 1 191 ? -0.840 -4.017 10.463 1.00 98.81 191 MET A N 1
ATOM 1443 C CA . MET A 1 191 ? 0.299 -4.727 11.044 1.00 98.81 191 MET A CA 1
ATOM 1444 C C . MET A 1 191 ? 1.591 -3.898 10.962 1.00 98.81 191 MET A C 1
ATOM 1446 O O . MET A 1 191 ? 2.345 -3.870 11.933 1.00 98.81 191 MET A O 1
ATOM 1450 N N . GLN A 1 192 ? 1.888 -3.258 9.826 1.00 98.75 192 GLN A N 1
ATOM 1451 C CA . GLN A 1 192 ? 3.107 -2.448 9.701 1.00 98.75 192 GLN A CA 1
ATOM 1452 C C . GLN A 1 192 ? 3.057 -1.195 10.577 1.00 98.75 192 GLN A C 1
ATOM 1454 O O . GLN A 1 192 ? 4.093 -0.831 11.134 1.00 98.75 192 GLN A O 1
ATOM 1459 N N . VAL A 1 193 ? 1.873 -0.600 10.758 1.00 98.56 193 VAL A N 1
ATOM 1460 C CA . VAL A 1 193 ? 1.650 0.481 11.731 1.00 98.56 193 VAL A CA 1
ATOM 1461 C C . VAL A 1 193 ? 1.933 -0.015 13.151 1.00 98.56 193 VAL A C 1
ATOM 1463 O O . VAL A 1 193 ? 2.772 0.565 13.829 1.00 98.56 193 VAL A O 1
ATOM 1466 N N . SER A 1 194 ? 1.355 -1.149 13.564 1.00 98.25 194 SER A N 1
ATOM 1467 C CA . SER A 1 194 ? 1.560 -1.738 14.901 1.00 98.25 194 SER A CA 1
ATOM 1468 C C . SER A 1 194 ? 3.009 -2.132 15.213 1.00 98.25 194 SER A C 1
ATOM 1470 O O . SER A 1 194 ? 3.361 -2.350 16.369 1.00 98.25 194 SER A O 1
ATOM 1472 N N . LEU A 1 195 ? 3.852 -2.295 14.191 1.00 97.69 195 LEU A N 1
ATOM 1473 C CA . LEU A 1 195 ? 5.273 -2.610 14.345 1.00 97.69 195 LEU A CA 1
ATOM 1474 C C . LEU A 1 195 ? 6.160 -1.358 14.404 1.00 97.69 195 LEU A C 1
ATOM 1476 O O . LEU A 1 195 ? 7.352 -1.484 14.693 1.00 97.69 195 LEU A O 1
ATOM 1480 N N . ASN A 1 196 ? 5.638 -0.181 14.056 1.00 97.31 196 ASN A N 1
ATOM 1481 C CA . ASN A 1 196 ? 6.422 1.037 13.889 1.00 97.31 196 ASN A CA 1
ATOM 1482 C C . ASN A 1 196 ? 6.318 1.926 15.141 1.00 97.31 196 ASN A C 1
ATOM 1484 O O . ASN A 1 196 ? 5.246 2.403 15.489 1.00 97.31 196 ASN A O 1
ATOM 1488 N N . LEU A 1 197 ? 7.461 2.180 15.790 1.00 95.44 197 LEU A N 1
ATOM 1489 C CA . LEU A 1 197 ? 7.558 2.957 17.036 1.00 95.44 197 LEU A CA 1
ATOM 1490 C C . LEU A 1 197 ? 7.193 4.443 16.881 1.00 95.44 197 LEU A C 1
ATOM 1492 O O . LEU A 1 197 ? 7.118 5.149 17.882 1.00 95.44 197 LEU A O 1
ATOM 1496 N N . ALA A 1 198 ? 7.005 4.922 15.649 1.00 96.88 198 ALA A N 1
ATOM 1497 C CA . ALA A 1 198 ? 6.505 6.266 15.383 1.00 96.88 198 ALA A CA 1
ATOM 1498 C C . ALA A 1 198 ? 4.999 6.425 15.669 1.00 96.88 198 ALA A C 1
ATOM 1500 O O . ALA A 1 198 ? 4.528 7.555 15.729 1.00 96.88 198 ALA A O 1
ATOM 1501 N N . PHE A 1 199 ? 4.257 5.325 15.841 1.00 97.06 199 PHE A N 1
ATOM 1502 C CA . PHE A 1 199 ? 2.836 5.348 16.192 1.00 97.06 199 PHE A CA 1
ATOM 1503 C C . PHE A 1 199 ? 2.634 5.065 17.678 1.00 97.06 199 PHE A C 1
ATOM 1505 O O . PHE A 1 199 ? 3.355 4.264 18.282 1.00 97.06 199 PHE A O 1
ATOM 1512 N N . ASP A 1 200 ? 1.650 5.739 18.270 1.00 95.44 200 ASP A N 1
ATOM 1513 C CA . ASP A 1 200 ? 1.390 5.670 19.705 1.00 95.44 200 ASP A CA 1
ATOM 1514 C C . ASP A 1 200 ? 0.161 4.807 20.058 1.00 95.44 200 ASP A C 1
ATOM 1516 O O . ASP A 1 200 ? -0.503 4.202 19.213 1.00 95.44 200 ASP A O 1
ATOM 1520 N N . GLN A 1 201 ? -0.153 4.744 21.354 1.00 96.12 201 GLN A N 1
ATOM 1521 C CA . GLN A 1 201 ? -1.318 4.018 21.867 1.00 96.12 201 GLN A CA 1
ATOM 1522 C C . GLN A 1 201 ? -2.642 4.483 21.234 1.00 96.12 201 GLN A C 1
ATOM 1524 O O . GLN A 1 201 ? -3.543 3.671 21.024 1.00 96.12 201 GLN A O 1
ATOM 1529 N N . LYS A 1 202 ? -2.802 5.777 20.936 1.00 96.44 202 LYS A N 1
ATOM 1530 C CA . LYS A 1 202 ? -4.048 6.298 20.355 1.00 96.44 202 LYS A CA 1
ATOM 1531 C C . LYS A 1 202 ? -4.219 5.790 18.933 1.00 96.44 202 LYS A C 1
ATOM 1533 O O . LYS A 1 202 ? -5.328 5.410 18.563 1.00 96.44 202 LYS A O 1
ATOM 1538 N N . ASP A 1 203 ? -3.138 5.739 18.164 1.00 97.75 203 ASP A N 1
ATOM 1539 C CA . ASP A 1 203 ? -3.156 5.179 16.813 1.00 97.75 203 ASP A CA 1
ATOM 1540 C C . ASP A 1 203 ? -3.496 3.686 16.828 1.00 97.75 203 ASP A C 1
ATOM 1542 O O . ASP A 1 203 ? -4.333 3.222 16.048 1.00 97.75 203 ASP A O 1
ATOM 1546 N N . HIS A 1 204 ? -2.939 2.942 17.785 1.00 97.94 204 HIS A N 1
ATOM 1547 C CA . HIS A 1 204 ? -3.279 1.536 17.997 1.00 97.94 204 HIS A CA 1
ATOM 1548 C C . HIS A 1 204 ? -4.758 1.328 18.351 1.00 97.94 204 HIS A C 1
ATOM 1550 O O . HIS A 1 204 ? -5.400 0.437 17.792 1.00 97.94 204 HIS A O 1
ATOM 1556 N N . LEU A 1 205 ? -5.332 2.161 19.225 1.00 97.69 205 LEU A N 1
ATOM 1557 C CA . LEU A 1 205 ? -6.755 2.080 19.572 1.00 97.69 205 LEU A CA 1
ATOM 1558 C C . LEU A 1 205 ? -7.656 2.321 18.352 1.00 97.69 205 LEU A C 1
ATOM 1560 O O . LEU A 1 205 ? -8.608 1.568 18.150 1.00 97.69 205 LEU A O 1
ATOM 1564 N N . LYS A 1 206 ? -7.317 3.282 17.479 1.00 98.19 206 LYS A N 1
ATOM 1565 C CA . LYS A 1 206 ? -8.061 3.495 16.223 1.00 98.19 206 LYS A CA 1
ATOM 1566 C C . LYS A 1 206 ? -8.057 2.246 15.328 1.00 98.19 206 LYS A C 1
ATOM 1568 O O . LYS A 1 206 ? -9.076 1.936 14.705 1.00 98.19 206 LYS A O 1
ATOM 1573 N N . ILE A 1 207 ? -6.924 1.538 15.256 1.00 98.44 207 ILE A N 1
ATOM 1574 C CA . ILE A 1 207 ? -6.795 0.279 14.505 1.00 98.44 207 ILE A CA 1
ATOM 1575 C C . ILE A 1 207 ? -7.668 -0.811 15.127 1.00 98.44 207 ILE A C 1
ATOM 1577 O O . ILE A 1 207 ? -8.404 -1.480 14.404 1.00 98.44 207 ILE A O 1
ATOM 1581 N N . LEU A 1 208 ? -7.615 -0.986 16.451 1.00 98.38 208 LEU A N 1
ATOM 1582 C CA . LEU A 1 208 ? -8.423 -1.989 17.152 1.00 98.38 208 LEU A CA 1
ATOM 1583 C C . LEU A 1 208 ? -9.925 -1.747 16.949 1.00 98.38 208 LEU A C 1
ATOM 1585 O O . LEU A 1 208 ? -10.655 -2.696 16.658 1.00 98.38 208 LEU A O 1
ATOM 1589 N N . ASP A 1 209 ? -10.368 -0.490 17.006 1.00 98.00 209 ASP A N 1
ATOM 1590 C CA . ASP A 1 209 ? -11.757 -0.114 16.728 1.00 98.00 209 ASP A CA 1
ATOM 1591 C C . ASP A 1 209 ? -12.165 -0.453 15.285 1.00 98.00 209 ASP A C 1
ATOM 1593 O O . ASP A 1 209 ? -13.264 -0.953 15.041 1.00 98.00 209 ASP A O 1
ATOM 1597 N N . ALA A 1 210 ? -11.286 -0.198 14.309 1.00 98.19 210 ALA A N 1
ATOM 1598 C CA . ALA A 1 210 ? -11.542 -0.540 12.911 1.00 98.19 210 ALA A CA 1
ATOM 1599 C C . ALA A 1 210 ? -11.613 -2.063 12.697 1.00 98.19 210 ALA A C 1
ATOM 1601 O O . ALA A 1 210 ? -12.527 -2.550 12.030 1.00 98.19 210 ALA A O 1
ATOM 1602 N N . LEU A 1 211 ? -10.691 -2.820 13.300 1.00 98.31 211 LEU A N 1
ATOM 1603 C CA . LEU A 1 211 ? -10.660 -4.285 13.250 1.00 98.31 211 LEU A CA 1
ATOM 1604 C C . LEU A 1 211 ? -11.910 -4.906 13.870 1.00 98.31 211 LEU A C 1
ATOM 1606 O O . LEU A 1 211 ? -12.473 -5.833 13.290 1.00 98.31 211 LEU A O 1
ATOM 1610 N N . ALA A 1 212 ? -12.380 -4.383 15.004 1.00 97.81 212 ALA A N 1
ATOM 1611 C CA . ALA A 1 212 ? -13.570 -4.892 15.678 1.00 97.81 212 ALA A CA 1
ATOM 1612 C C . ALA A 1 212 ? -14.806 -4.889 14.760 1.00 97.81 212 ALA A C 1
ATOM 1614 O O . ALA A 1 212 ? -15.571 -5.854 14.771 1.00 97.81 212 ALA A O 1
ATOM 1615 N N . LEU A 1 213 ? -14.969 -3.862 13.918 1.00 95.75 213 LEU A N 1
ATOM 1616 C CA . LEU A 1 213 ? -16.083 -3.776 12.967 1.00 95.75 213 LEU A CA 1
ATOM 1617 C C . LEU A 1 213 ? -16.072 -4.926 11.950 1.00 95.75 213 LEU A C 1
ATOM 1619 O O . LEU A 1 213 ? -17.106 -5.550 11.722 1.00 95.75 213 LEU A O 1
ATOM 1623 N N . GLN A 1 214 ? -14.909 -5.250 11.380 1.00 95.94 214 GLN A N 1
ATOM 1624 C CA . GLN A 1 214 ? -14.807 -6.318 10.380 1.00 95.94 214 GLN A CA 1
ATOM 1625 C C . GLN A 1 214 ? -14.748 -7.716 11.008 1.00 95.94 214 GLN A C 1
ATOM 1627 O O . GLN A 1 214 ? -15.258 -8.666 10.421 1.00 95.94 214 GLN A O 1
ATOM 1632 N N . ILE A 1 215 ? -14.190 -7.865 12.213 1.00 95.56 215 ILE A N 1
ATOM 1633 C CA . ILE A 1 215 ? -14.156 -9.149 12.938 1.00 95.56 215 ILE A CA 1
ATOM 1634 C C . ILE A 1 215 ? -15.557 -9.566 13.401 1.00 95.56 215 ILE A C 1
ATOM 1636 O O . ILE A 1 215 ? -15.868 -10.755 13.415 1.00 95.56 215 ILE A O 1
ATOM 1640 N N . THR A 1 216 ? -16.398 -8.606 13.791 1.00 94.06 216 THR A N 1
ATOM 1641 C CA . THR A 1 216 ? -17.747 -8.881 14.319 1.00 94.06 216 THR A CA 1
ATOM 1642 C C . THR A 1 216 ? -18.838 -8.896 13.248 1.00 94.06 216 THR A C 1
ATOM 1644 O O . THR A 1 216 ? -20.011 -9.084 13.578 1.00 94.06 216 THR A O 1
ATOM 1647 N N . THR A 1 217 ? -18.476 -8.733 11.970 1.00 92.19 217 THR A N 1
ATOM 1648 C CA . THR A 1 217 ? -19.440 -8.811 10.869 1.00 92.19 217 THR A CA 1
ATOM 1649 C C . THR A 1 217 ? -20.119 -10.179 10.829 1.00 92.19 217 THR A C 1
ATOM 1651 O O . THR A 1 217 ? -19.488 -11.222 10.994 1.00 92.19 217 THR A O 1
ATOM 1654 N N . THR A 1 218 ? -21.426 -10.181 10.588 1.00 90.12 218 THR A N 1
ATOM 1655 C CA . THR A 1 218 ? -22.233 -11.397 10.396 1.00 90.12 218 THR A CA 1
ATOM 1656 C C . THR A 1 218 ? -22.588 -11.631 8.928 1.00 90.12 218 THR A C 1
ATOM 1658 O O . THR A 1 218 ? -23.192 -12.649 8.595 1.00 90.12 218 THR A O 1
ATOM 1661 N N . ASN A 1 219 ? -22.195 -10.709 8.044 1.00 88.69 219 ASN A N 1
ATOM 1662 C CA . ASN A 1 219 ? -22.567 -10.710 6.628 1.00 88.69 219 ASN A CA 1
ATOM 1663 C C . ASN A 1 219 ? -21.655 -11.584 5.756 1.00 88.69 219 ASN A C 1
ATOM 1665 O O . ASN A 1 219 ? -22.008 -11.889 4.618 1.00 88.69 219 ASN A O 1
ATOM 1669 N N . HIS A 1 220 ? -20.478 -11.967 6.254 1.00 93.50 220 HIS A N 1
ATOM 1670 C CA . HIS A 1 220 ? -19.473 -12.672 5.468 1.00 93.50 220 HIS A CA 1
ATOM 1671 C C . HIS A 1 220 ? -18.632 -13.623 6.327 1.00 93.50 220 HIS A C 1
ATOM 1673 O O . HIS A 1 220 ? -18.339 -13.334 7.485 1.00 93.50 220 HIS A O 1
ATOM 1679 N N . ALA A 1 221 ? -18.218 -14.748 5.738 1.00 93.31 221 ALA A N 1
ATOM 1680 C CA . ALA A 1 221 ? -17.292 -15.697 6.344 1.00 93.31 221 ALA A CA 1
ATOM 1681 C C . ALA A 1 221 ? -15.935 -15.640 5.629 1.00 93.31 2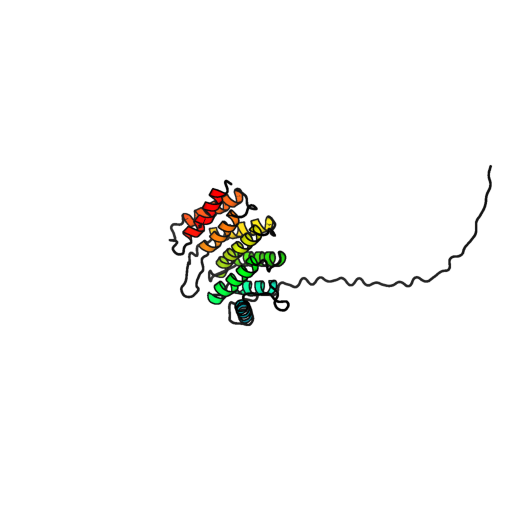21 ALA A C 1
ATOM 1683 O O . ALA A 1 221 ? -15.824 -16.018 4.464 1.00 93.31 221 ALA A O 1
ATOM 1684 N N . TYR A 1 222 ? -14.901 -15.210 6.351 1.00 95.19 222 TYR A N 1
ATOM 1685 C CA . TYR A 1 222 ? -13.535 -15.111 5.837 1.00 95.19 222 TYR A CA 1
ATOM 1686 C C . TYR A 1 222 ? -12.920 -16.495 5.597 1.00 95.19 222 TYR A C 1
ATOM 1688 O O . TYR A 1 222 ? -12.886 -17.329 6.504 1.00 95.19 222 TYR A O 1
ATOM 1696 N N . THR A 1 223 ? -12.424 -16.741 4.384 1.00 95.50 223 THR A N 1
ATOM 1697 C CA . THR A 1 223 ? -11.947 -18.071 3.945 1.00 95.50 223 THR A CA 1
ATOM 1698 C C . THR A 1 223 ? -10.614 -18.046 3.193 1.00 95.50 223 THR A C 1
ATOM 1700 O O . THR A 1 223 ? -10.073 -19.106 2.884 1.00 95.50 223 THR A O 1
ATOM 1703 N N . HIS A 1 224 ? -10.026 -16.868 2.973 1.00 95.62 224 HIS A N 1
ATOM 1704 C CA . HIS A 1 224 ? -8.775 -16.668 2.237 1.00 95.62 224 HIS A CA 1
ATOM 1705 C C . HIS A 1 224 ? -7.648 -16.101 3.122 1.00 95.62 224 HIS A C 1
ATOM 1707 O O . HIS A 1 224 ? -6.736 -15.420 2.650 1.00 95.62 224 HIS A O 1
ATOM 1713 N N . GLY A 1 225 ? -7.688 -16.388 4.427 1.00 96.00 225 GLY A N 1
ATOM 1714 C CA . GLY A 1 225 ? -6.656 -15.985 5.391 1.00 96.00 225 GLY A CA 1
ATOM 1715 C C . GLY A 1 225 ? -6.827 -14.574 5.961 1.00 96.00 225 GLY A C 1
ATOM 1716 O O . GLY A 1 225 ? -5.974 -14.110 6.718 1.00 96.00 225 GLY A O 1
ATOM 1717 N N . GLU A 1 226 ? -7.930 -13.889 5.663 1.00 97.50 226 GLU A N 1
ATOM 1718 C CA . GLU A 1 226 ? -8.220 -12.540 6.158 1.00 97.50 226 GLU A CA 1
ATOM 1719 C C . GLU A 1 226 ? -8.272 -12.508 7.692 1.00 97.50 226 GLU A C 1
ATOM 1721 O O . GLU A 1 226 ? -7.712 -11.605 8.310 1.00 97.50 226 GLU A O 1
ATOM 1726 N N . GLY A 1 227 ? -8.863 -13.536 8.314 1.00 96.81 227 GLY A N 1
ATOM 1727 C CA . GLY A 1 227 ? -8.934 -13.662 9.773 1.00 96.81 227 GLY A CA 1
ATOM 1728 C C . GLY A 1 227 ? -7.558 -13.727 10.446 1.00 96.81 227 GLY A C 1
ATOM 1729 O O . GLY A 1 227 ? -7.316 -13.018 11.422 1.00 96.81 227 GLY A O 1
ATOM 1730 N N . GLU A 1 228 ? -6.624 -14.513 9.897 1.00 97.69 228 GLU A N 1
ATOM 1731 C CA . GLU A 1 228 ? -5.245 -14.570 10.403 1.00 97.69 228 GLU A CA 1
ATOM 1732 C C . GLU A 1 228 ? -4.565 -13.205 10.269 1.00 97.69 228 GLU A C 1
ATOM 1734 O O . GLU A 1 228 ? -3.916 -12.726 11.201 1.00 97.69 228 GLU A O 1
ATOM 1739 N N . ARG A 1 229 ? -4.743 -12.540 9.125 1.00 98.50 229 ARG A N 1
ATOM 1740 C CA . ARG A 1 229 ? -4.111 -11.243 8.868 1.00 98.50 229 ARG A CA 1
ATOM 1741 C C . ARG A 1 229 ? -4.673 -10.134 9.748 1.00 98.50 229 ARG A C 1
ATOM 1743 O O . ARG A 1 229 ? -3.881 -9.335 10.231 1.00 98.50 229 ARG A O 1
ATOM 1750 N N . MET A 1 230 ? -5.976 -10.128 10.036 1.00 98.38 230 MET A N 1
ATOM 1751 C CA . MET A 1 230 ? -6.584 -9.216 11.015 1.00 98.38 230 MET A CA 1
ATOM 1752 C C . MET A 1 230 ? -6.102 -9.481 12.447 1.00 98.38 230 MET A C 1
ATOM 1754 O O . MET A 1 230 ? -5.983 -8.544 13.233 1.00 98.38 230 MET A O 1
ATOM 1758 N N . ALA A 1 231 ? -5.769 -10.727 12.798 1.00 98.31 231 ALA A N 1
ATOM 1759 C CA . ALA A 1 231 ? -5.241 -11.046 14.124 1.00 98.31 231 ALA A CA 1
ATOM 1760 C C . ALA A 1 231 ? -3.811 -10.516 14.349 1.00 98.31 231 ALA A C 1
ATOM 1762 O O . ALA A 1 231 ? -3.443 -10.190 15.478 1.00 98.31 231 ALA A O 1
ATOM 1763 N N . ARG A 1 232 ? -2.991 -10.397 13.295 1.00 98.44 232 ARG A N 1
ATOM 1764 C CA . ARG A 1 232 ? -1.593 -9.929 13.388 1.00 98.44 232 ARG A CA 1
ATOM 1765 C C . ARG A 1 232 ? -1.443 -8.549 14.051 1.00 98.44 232 ARG A C 1
ATOM 1767 O O . ARG A 1 232 ? -0.699 -8.489 15.030 1.00 98.44 232 ARG A O 1
ATOM 1774 N N . PRO A 1 233 ? -2.106 -7.461 13.599 1.00 98.31 233 PRO A N 1
ATOM 1775 C CA . PRO A 1 233 ? -2.013 -6.164 14.273 1.00 98.31 233 PRO A CA 1
ATOM 1776 C C . PRO A 1 233 ? -2.470 -6.230 15.735 1.00 98.31 233 PRO A C 1
ATOM 1778 O O . PRO A 1 233 ? -1.776 -5.700 16.596 1.00 98.31 233 PRO A O 1
ATOM 1781 N N . VAL A 1 234 ? -3.546 -6.966 16.054 1.00 98.12 234 VAL A N 1
ATOM 1782 C CA . VAL A 1 234 ? -4.005 -7.154 17.448 1.00 98.12 234 VAL A CA 1
ATOM 1783 C C . VAL A 1 234 ? -2.899 -7.755 18.319 1.00 98.12 234 VAL A C 1
ATOM 1785 O O . VAL A 1 234 ? -2.625 -7.262 19.412 1.00 98.12 234 VAL A O 1
ATOM 1788 N N . LEU A 1 235 ? -2.229 -8.802 17.829 1.00 97.69 235 LEU A N 1
ATOM 1789 C CA . LEU A 1 235 ? -1.142 -9.460 18.554 1.00 97.69 235 LEU A CA 1
ATOM 1790 C C . LEU A 1 235 ? 0.079 -8.552 18.737 1.00 97.69 235 LEU A C 1
ATOM 1792 O O . LEU A 1 235 ? 0.718 -8.612 19.787 1.00 97.69 235 LEU A O 1
ATOM 1796 N N . PHE A 1 236 ? 0.430 -7.739 17.738 1.00 97.44 236 PHE A N 1
ATOM 1797 C CA . PHE A 1 236 ? 1.565 -6.820 17.850 1.00 97.44 236 PHE A CA 1
ATOM 1798 C C . PHE A 1 236 ? 1.276 -5.657 18.799 1.00 97.44 236 PHE A C 1
ATOM 1800 O O . PHE A 1 236 ? 2.128 -5.369 19.636 1.00 97.44 236 PHE A O 1
ATOM 1807 N N . ILE A 1 237 ? 0.068 -5.087 18.758 1.00 97.06 237 ILE A N 1
ATOM 1808 C CA . ILE A 1 237 ? -0.381 -4.057 19.709 1.00 97.06 237 ILE A CA 1
ATOM 1809 C C . ILE A 1 237 ? -0.388 -4.616 21.139 1.00 97.06 237 ILE A C 1
ATOM 1811 O O . ILE A 1 237 ? 0.198 -4.040 22.047 1.00 97.06 237 ILE A O 1
ATOM 1815 N N . ALA A 1 238 ? -0.959 -5.805 21.356 1.00 94.94 238 ALA A N 1
ATOM 1816 C CA . ALA A 1 238 ? -0.971 -6.414 22.689 1.00 94.94 238 ALA A CA 1
ATOM 1817 C C . ALA A 1 238 ? 0.445 -6.668 23.248 1.00 94.94 238 ALA A C 1
ATOM 1819 O O . ALA A 1 238 ? 0.649 -6.653 24.462 1.00 94.94 238 ALA A O 1
ATOM 1820 N N . ARG A 1 239 ? 1.434 -6.903 22.374 1.00 91.12 239 ARG A N 1
ATOM 1821 C CA . ARG A 1 239 ? 2.841 -7.098 22.757 1.00 91.12 239 ARG A CA 1
ATOM 1822 C C . ARG A 1 239 ? 3.608 -5.796 22.969 1.00 91.12 239 ARG A C 1
ATOM 1824 O O . ARG A 1 239 ? 4.606 -5.839 23.686 1.00 91.12 239 ARG A O 1
ATOM 1831 N N . SER A 1 240 ? 3.200 -4.681 22.360 1.00 84.19 240 SER A N 1
ATOM 1832 C CA . SER A 1 240 ? 3.908 -3.403 22.511 1.00 84.19 240 SER A CA 1
ATOM 1833 C C . SER A 1 240 ? 3.736 -2.799 23.905 1.00 84.19 240 SER A C 1
ATOM 1835 O O . SER A 1 240 ? 4.540 -1.958 24.298 1.00 84.19 240 SER A O 1
ATOM 1837 N N . GLY A 1 241 ? 2.738 -3.252 24.676 1.00 69.31 241 GLY A N 1
ATOM 1838 C CA . GLY A 1 241 ? 2.469 -2.755 26.031 1.00 69.31 241 GLY A CA 1
ATOM 1839 C C . GLY A 1 241 ? 1.974 -1.306 26.060 1.00 69.31 241 GLY A C 1
ATOM 1840 O O . GLY A 1 241 ? 1.949 -0.700 27.131 1.00 69.31 241 GLY A O 1
ATOM 1841 N N . THR A 1 242 ? 1.612 -0.774 24.889 1.00 58.59 242 THR A N 1
ATOM 1842 C CA . THR A 1 242 ? 1.015 0.541 24.666 1.00 58.59 242 THR A CA 1
ATOM 1843 C C . THR A 1 242 ? -0.461 0.385 24.368 1.00 58.59 242 THR A C 1
ATOM 1845 O O . THR A 1 242 ? -0.822 -0.339 23.418 1.00 58.59 242 THR A O 1
#